Protein AF-0000000066105698 (afdb_homodimer)

Nearest PDB structures (foldseek):
  4p81-assembly1_B  TM=9.339E-01  e=4.368E-24  synthetic construct
  4p84-assembly1_A  TM=8.986E-01  e=8.237E-24  synthetic construct
  4p3k-assembly1_A  TM=8.878E-01  e=5.998E-24  synthetic construct
  2igb-assembly1_B-2  TM=9.120E-01  e=1.458E-23  [Bacillus] caldolyticus
  1w30-assembly1_B-2  TM=8.854E-01  e=1.458E-23  Mycobacterium tuberculosis

Structure (mmCIF, N/CA/C/O backbone):
data_AF-0000000066105698-model_v1
#
loop_
_entity.id
_entity.type
_entity.pdbx_description
1 polymer 'Bifunctional protein PyrR'
#
loop_
_atom_site.group_PDB
_atom_site.id
_atom_site.type_symbol
_atom_site.label_atom_id
_atom_site.label_alt_id
_atom_site.label_comp_id
_atom_site.label_asym_id
_atom_site.label_entity_id
_atom_site.label_seq_id
_atom_site.pdbx_PDB_ins_code
_atom_site.Cartn_x
_atom_site.Cartn_y
_atom_site.Cartn_z
_atom_site.occupancy
_atom_site.B_iso_or_equiv
_atom_site.auth_seq_id
_atom_site.auth_comp_id
_atom_site.auth_asym_id
_atom_site.auth_atom_id
_atom_site.pdbx_PDB_model_num
ATOM 1 N N . MET A 1 1 ? 30.344 15.836 0.029 1 65.88 1 MET A N 1
ATOM 2 C CA . MET A 1 1 ? 28.969 15.406 -0.13 1 65.88 1 MET A CA 1
ATOM 3 C C . MET A 1 1 ? 28.125 16.469 -0.829 1 65.88 1 MET A C 1
ATOM 5 O O . MET A 1 1 ? 28.094 17.625 -0.384 1 65.88 1 MET A O 1
ATOM 9 N N . VAL A 1 2 ? 27.938 16.25 -2.135 1 76.06 2 VAL A N 1
ATOM 10 C CA . VAL A 1 2 ? 27.219 17.281 -2.893 1 76.06 2 VAL A CA 1
ATOM 11 C C . VAL A 1 2 ? 25.766 17.312 -2.449 1 76.06 2 VAL A C 1
ATOM 13 O O . VAL A 1 2 ? 25.094 16.281 -2.42 1 76.06 2 VAL A O 1
ATOM 16 N N . THR A 1 3 ? 25.391 18.469 -1.849 1 87.62 3 THR A N 1
ATOM 17 C CA . THR A 1 3 ? 24.016 18.688 -1.395 1 87.62 3 THR A CA 1
ATOM 18 C C . THR A 1 3 ? 23.266 19.578 -2.381 1 87.62 3 THR A C 1
ATOM 20 O O . THR A 1 3 ? 23.797 20.609 -2.832 1 87.62 3 THR A O 1
ATOM 23 N N . ARG A 1 4 ? 22.172 19.078 -2.832 1 92.5 4 ARG A N 1
ATOM 24 C CA . ARG A 1 4 ? 21.312 19.828 -3.732 1 92.5 4 ARG A CA 1
ATOM 25 C C . ARG A 1 4 ? 19.953 20.078 -3.09 1 92.5 4 ARG A C 1
ATOM 27 O O . ARG A 1 4 ? 19.312 19.156 -2.564 1 92.5 4 ARG A O 1
ATOM 34 N N . VAL A 1 5 ? 19.547 21.375 -3.139 1 94.5 5 VAL A N 1
ATOM 35 C CA . VAL A 1 5 ? 18.219 21.719 -2.639 1 94.5 5 VAL A CA 1
ATOM 36 C C . VAL A 1 5 ? 17.172 21.422 -3.705 1 94.5 5 VAL A C 1
ATOM 38 O O . VAL A 1 5 ? 17.297 21.859 -4.852 1 94.5 5 VAL A O 1
ATOM 41 N N . VAL A 1 6 ? 16.156 20.688 -3.277 1 95.62 6 VAL A N 1
ATOM 42 C CA . VAL A 1 6 ? 15.172 20.281 -4.281 1 95.62 6 VAL A CA 1
ATOM 43 C C . VAL A 1 6 ? 13.844 20.969 -4.023 1 95.62 6 VAL A C 1
ATOM 45 O O . VAL A 1 6 ? 13.062 21.203 -4.953 1 95.62 6 VAL A O 1
ATOM 48 N N . LEU A 1 7 ? 13.492 21.312 -2.793 1 97 7 LEU A N 1
ATOM 49 C CA . LEU A 1 7 ? 12.312 22.094 -2.422 1 97 7 LEU A CA 1
ATOM 50 C C . LEU A 1 7 ? 12.68 23.172 -1.418 1 97 7 LEU A C 1
ATOM 52 O O . LEU A 1 7 ? 13.422 22.922 -0.467 1 97 7 LEU A O 1
ATOM 56 N N . GLN A 1 8 ? 12.102 24.328 -1.691 1 97.19 8 GLN A N 1
ATOM 57 C CA . GLN A 1 8 ? 12.211 25.438 -0.745 1 97.19 8 GLN A CA 1
ATOM 58 C C . GLN A 1 8 ? 10.867 25.703 -0.067 1 97.19 8 GLN A C 1
ATOM 60 O O . GLN A 1 8 ? 9.891 25 -0.306 1 97.19 8 GLN A O 1
ATOM 65 N N . GLN A 1 9 ? 10.898 26.734 0.75 1 97.12 9 GLN A N 1
ATOM 66 C CA . GLN A 1 9 ? 9.727 27.031 1.568 1 97.12 9 GLN A CA 1
ATOM 67 C C . GLN A 1 9 ? 8.484 27.234 0.704 1 97.12 9 GLN A C 1
ATOM 69 O O . GLN A 1 9 ? 7.426 26.672 0.996 1 97.12 9 GLN A O 1
ATOM 74 N N . ALA A 1 10 ? 8.641 27.969 -0.326 1 97.25 10 ALA A N 1
ATOM 75 C CA . ALA A 1 10 ? 7.5 28.266 -1.188 1 97.25 10 ALA A CA 1
ATOM 76 C C . ALA A 1 10 ? 6.977 27 -1.862 1 97.25 10 ALA A C 1
ATOM 78 O O . ALA A 1 10 ? 5.766 26.828 -2.014 1 97.25 10 ALA A O 1
ATOM 79 N N . ASP A 1 11 ? 7.887 26.109 -2.285 1 97.75 11 ASP A N 1
ATOM 80 C CA . ASP A 1 11 ? 7.516 24.844 -2.898 1 97.75 11 ASP A CA 1
ATOM 81 C C . ASP A 1 11 ? 6.738 23.969 -1.919 1 97.75 11 ASP A C 1
ATOM 83 O O . ASP A 1 11 ? 5.727 23.359 -2.285 1 97.75 11 ASP A O 1
ATOM 87 N N . ILE A 1 12 ? 7.215 23.938 -0.717 1 98.12 12 ILE A N 1
ATOM 88 C CA . ILE A 1 12 ? 6.602 23.125 0.318 1 98.12 12 ILE A CA 1
ATOM 89 C C . ILE A 1 12 ? 5.199 23.641 0.627 1 98.12 12 ILE A C 1
ATOM 91 O O . ILE A 1 12 ? 4.246 22.875 0.713 1 98.12 12 ILE A O 1
ATOM 95 N N . SER A 1 13 ? 5.105 24.953 0.714 1 97.38 13 SER A N 1
ATOM 96 C CA . SER A 1 13 ? 3.812 25.562 0.991 1 97.38 13 SER A CA 1
ATOM 97 C C . SER A 1 13 ? 2.801 25.25 -0.103 1 97.38 13 SER A C 1
ATOM 99 O O . SER A 1 13 ? 1.648 24.922 0.187 1 97.38 13 SER A O 1
ATOM 101 N N . ARG A 1 14 ? 3.23 25.312 -1.315 1 98 14 ARG A N 1
ATOM 102 C CA . ARG A 1 14 ? 2.361 25 -2.447 1 98 14 ARG A CA 1
ATOM 103 C C . ARG A 1 14 ? 1.938 23.547 -2.426 1 98 14 ARG A C 1
ATOM 105 O O . ARG A 1 14 ? 0.768 23.219 -2.656 1 98 14 ARG A O 1
ATOM 112 N N . ALA A 1 15 ? 2.895 22.719 -2.129 1 98.25 15 ALA A N 1
ATOM 113 C CA . ALA A 1 15 ? 2.605 21.281 -2.057 1 98.25 15 ALA A CA 1
ATOM 114 C C . ALA A 1 15 ? 1.577 20.984 -0.969 1 98.25 15 ALA A C 1
ATOM 116 O O . ALA A 1 15 ? 0.642 20.219 -1.186 1 98.25 15 ALA A O 1
ATOM 117 N N . LEU A 1 16 ? 1.724 21.609 0.135 1 98 16 LEU A N 1
ATOM 118 C CA . LEU A 1 16 ? 0.833 21.359 1.26 1 98 16 LEU A CA 1
ATOM 119 C C . LEU A 1 16 ? -0.57 21.875 0.974 1 98 16 LEU A C 1
ATOM 121 O O . LEU A 1 16 ? -1.562 21.25 1.363 1 98 16 LEU A O 1
ATOM 125 N N . THR A 1 17 ? -0.614 23 0.296 1 97.69 17 THR A N 1
ATOM 126 C CA . THR A 1 17 ? -1.912 23.531 -0.104 1 97.69 17 THR A CA 1
ATOM 127 C C . THR A 1 17 ? -2.621 22.562 -1.051 1 97.69 17 THR A C 1
ATOM 129 O O . THR A 1 17 ? -3.803 22.266 -0.868 1 97.69 17 THR A O 1
ATOM 132 N N . ARG A 1 18 ? -1.873 22.094 -1.997 1 98.31 18 ARG A N 1
ATOM 133 C CA . ARG A 1 18 ? -2.438 21.141 -2.945 1 98.31 18 ARG A CA 1
ATOM 134 C C . ARG A 1 18 ? -2.896 19.859 -2.234 1 98.31 18 ARG A C 1
ATOM 136 O O . ARG A 1 18 ? -4.012 19.391 -2.455 1 98.31 18 ARG A O 1
ATOM 143 N N . ILE A 1 19 ? -2.072 19.328 -1.375 1 98.62 19 ILE A N 1
ATOM 144 C CA . ILE A 1 19 ? -2.4 18.125 -0.625 1 98.62 19 ILE A CA 1
ATOM 145 C C . ILE A 1 19 ? -3.668 18.344 0.194 1 98.62 19 ILE A C 1
ATOM 147 O O . ILE A 1 19 ? -4.539 17.469 0.258 1 98.62 19 ILE A O 1
ATOM 151 N N . SER A 1 20 ? -3.783 19.5 0.79 1 97.88 20 SER A N 1
ATOM 152 C CA . SER A 1 20 ? -4.945 19.828 1.61 1 97.88 20 SER A CA 1
ATOM 153 C C . SER A 1 20 ? -6.227 19.812 0.786 1 97.88 20 SER A C 1
ATOM 155 O O . SER A 1 20 ? -7.238 19.25 1.216 1 97.88 20 SER A O 1
ATOM 157 N N . HIS A 1 21 ? -6.125 20.359 -0.41 1 97.69 21 HIS A N 1
ATOM 158 C CA . HIS A 1 21 ? -7.281 20.344 -1.302 1 97.69 21 HIS A CA 1
ATOM 159 C C . HIS A 1 21 ? -7.633 18.922 -1.719 1 97.69 21 HIS A C 1
ATOM 161 O O . HIS A 1 21 ? -8.805 18.547 -1.763 1 97.69 21 HIS A O 1
ATOM 167 N N . GLU A 1 22 ? -6.633 18.156 -1.997 1 98.44 22 GLU A N 1
ATOM 168 C CA . GLU A 1 22 ? -6.844 16.766 -2.418 1 98.44 22 GLU A CA 1
ATOM 169 C C . GLU A 1 22 ? -7.508 15.953 -1.314 1 98.44 22 GLU A C 1
ATOM 171 O O . GLU A 1 22 ? -8.414 15.156 -1.581 1 98.44 22 GLU A O 1
ATOM 176 N N . ILE A 1 23 ? -7.043 16.172 -0.119 1 97.81 23 ILE A N 1
ATOM 177 C CA . ILE A 1 23 ? -7.613 15.461 1.024 1 97.81 23 ILE A CA 1
ATOM 178 C C . ILE A 1 23 ? -9.086 15.82 1.171 1 97.81 2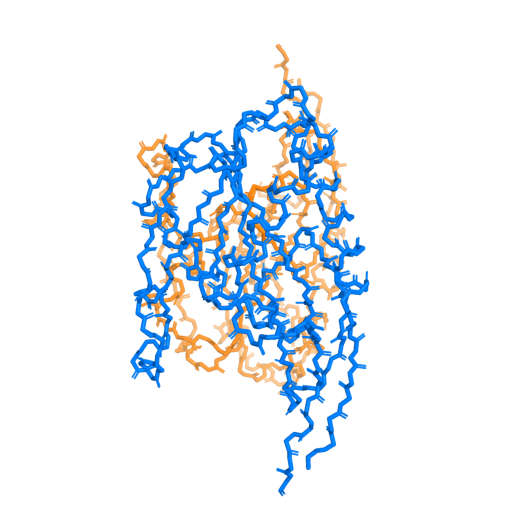3 ILE A C 1
ATOM 180 O O . ILE A 1 23 ? -9.938 14.938 1.323 1 97.81 23 ILE A O 1
ATOM 184 N N . LEU A 1 24 ? -9.43 17.062 1.087 1 95.69 24 LEU A N 1
ATOM 185 C CA . LEU A 1 24 ? -10.805 17.547 1.255 1 95.69 24 LEU A CA 1
ATOM 186 C C . LEU A 1 24 ? -11.703 16.984 0.154 1 95.69 24 LEU A C 1
ATOM 188 O O . LEU A 1 24 ? -12.836 16.578 0.421 1 95.69 24 LEU A O 1
ATOM 192 N N . GLU A 1 25 ? -11.18 17 -1.023 1 96.62 25 GLU A N 1
ATOM 193 C CA . GLU A 1 25 ? -11.945 16.484 -2.156 1 96.62 25 GLU A CA 1
ATOM 194 C C . GLU A 1 25 ? -12.195 14.992 -2.016 1 96.62 25 GLU A C 1
ATOM 196 O O . GLU A 1 25 ? -13.328 14.531 -2.203 1 96.62 25 GLU A O 1
ATOM 201 N N . SER A 1 26 ? -11.164 14.336 -1.689 1 96.5 26 SER A N 1
ATOM 202 C CA . SER A 1 26 ? -11.258 12.883 -1.558 1 96.5 26 SER A CA 1
ATOM 203 C C . SER A 1 26 ? -12.227 12.492 -0.446 1 96.5 26 SER A C 1
ATOM 205 O O . SER A 1 26 ? -12.961 11.508 -0.575 1 96.5 26 SER A O 1
ATOM 207 N N . ASN A 1 27 ? -12.164 13.188 0.628 1 95.12 27 ASN A N 1
ATOM 208 C CA . ASN A 1 27 ? -13 12.883 1.783 1 95.12 27 ASN A CA 1
ATOM 209 C C . ASN A 1 27 ? -14.375 13.531 1.674 1 95.12 27 ASN A C 1
ATOM 211 O O . ASN A 1 27 ? -15.242 13.312 2.523 1 95.12 27 ASN A O 1
ATOM 215 N N . ARG A 1 28 ? -14.57 14.367 0.73 1 93.12 28 ARG A N 1
ATOM 216 C CA . ARG A 1 28 ? -15.805 15.117 0.556 1 93.12 28 ARG A CA 1
ATOM 217 C C . ARG A 1 28 ? -16.094 15.992 1.773 1 93.12 28 ARG A C 1
ATOM 219 O O . ARG A 1 28 ? -17.188 15.945 2.332 1 93.12 28 ARG A O 1
ATOM 226 N N . GLY A 1 29 ? -15.031 16.766 2.182 1 91.38 29 GLY A N 1
ATOM 227 C CA . GLY A 1 29 ? -15.133 17.656 3.326 1 91.38 29 GLY A CA 1
ATOM 228 C C . GLY A 1 29 ? -14.305 17.188 4.516 1 91.38 29 GLY A C 1
ATOM 229 O O . GLY A 1 29 ? -13.391 16.375 4.363 1 91.38 29 GLY A O 1
ATOM 230 N N . ILE A 1 30 ? -14.609 17.703 5.656 1 91.38 30 ILE A N 1
ATOM 231 C CA . ILE A 1 30 ? -13.734 17.484 6.809 1 91.38 30 ILE A CA 1
ATOM 232 C C . ILE A 1 30 ? -14.391 16.5 7.766 1 91.38 30 ILE A C 1
ATOM 234 O O . ILE A 1 30 ? -13.742 16.016 8.695 1 91.38 30 ILE A O 1
ATOM 238 N N . ASP A 1 31 ? -15.633 16.234 7.578 1 91.56 31 ASP A N 1
ATOM 239 C CA . ASP A 1 31 ? -16.359 15.352 8.492 1 91.56 31 ASP A CA 1
ATOM 240 C C . ASP A 1 31 ? -15.734 13.961 8.523 1 91.56 31 ASP A C 1
ATOM 242 O O . ASP A 1 31 ? -15.461 13.375 7.469 1 91.56 31 ASP A O 1
ATOM 246 N N . GLY A 1 32 ? -15.492 13.508 9.758 1 94.31 32 GLY A N 1
ATOM 247 C CA . GLY A 1 32 ? -14.961 12.164 9.922 1 94.31 32 GLY A CA 1
ATOM 248 C C . GLY A 1 32 ? -13.5 12.047 9.539 1 94.31 32 GLY A C 1
ATOM 249 O O . GLY A 1 32 ? -13.031 10.953 9.203 1 94.31 32 GLY A O 1
ATOM 250 N N . LEU A 1 33 ? -12.844 13.164 9.57 1 96 33 LEU A N 1
ATOM 251 C CA . LEU A 1 33 ? -11.445 13.18 9.148 1 96 33 LEU A CA 1
ATOM 252 C C . LEU A 1 33 ? -10.516 13.289 10.352 1 96 33 LEU A C 1
ATOM 254 O O . LEU A 1 33 ? -10.773 14.07 11.273 1 96 33 LEU A O 1
ATOM 258 N N . ALA A 1 34 ? -9.531 12.508 10.414 1 97.31 34 ALA A N 1
ATOM 259 C CA . ALA A 1 34 ? -8.414 12.641 11.352 1 97.31 34 ALA A CA 1
ATOM 260 C C . ALA A 1 34 ? -7.078 12.625 10.609 1 97.31 34 ALA A C 1
ATOM 262 O O . ALA A 1 34 ? -6.871 11.82 9.695 1 97.31 34 ALA A O 1
ATOM 263 N N . ILE A 1 35 ? -6.227 13.539 10.945 1 98.19 35 ILE A N 1
ATOM 264 C CA . ILE A 1 35 ? -4.898 13.633 10.344 1 98.19 35 ILE A CA 1
ATOM 265 C C . ILE A 1 35 ? -3.838 13.281 11.383 1 98.19 35 ILE A C 1
ATOM 267 O O . ILE A 1 35 ? -3.717 13.961 12.406 1 98.19 35 ILE A O 1
ATOM 271 N N . LEU A 1 36 ? -3.092 12.25 11.164 1 98.5 36 LEU A N 1
ATOM 272 C CA . LEU A 1 36 ? -2.104 11.781 12.125 1 98.5 36 LEU A CA 1
ATOM 273 C C . LEU A 1 36 ? -0.701 11.82 11.531 1 98.5 36 LEU A C 1
ATOM 275 O O . LEU A 1 36 ? -0.422 11.141 10.539 1 98.5 36 LEU A O 1
ATOM 279 N N . GLY A 1 37 ? 0.159 12.586 12.141 1 98.38 37 GLY A N 1
ATOM 280 C CA . GLY A 1 37 ? 1.548 12.656 11.711 1 98.38 37 GLY A CA 1
ATOM 281 C C . GLY A 1 37 ? 2.426 11.602 12.367 1 98.38 37 GLY A C 1
ATOM 282 O O . GLY A 1 37 ? 2.262 11.289 13.547 1 98.38 37 GLY A O 1
ATOM 283 N N . ILE A 1 38 ? 3.311 11.062 11.586 1 97 38 ILE A N 1
ATOM 284 C CA . ILE A 1 38 ? 4.324 10.164 12.125 1 97 38 ILE A CA 1
ATOM 285 C C . ILE A 1 38 ? 5.547 10.969 12.562 1 97 38 ILE A C 1
ATOM 287 O O . ILE A 1 38 ? 6.18 11.641 11.75 1 97 38 ILE A O 1
ATOM 291 N N . PRO A 1 39 ? 5.863 10.938 13.867 1 94.31 39 PRO A N 1
ATOM 292 C CA . PRO A 1 39 ? 6.977 11.742 14.375 1 94.31 39 PRO A CA 1
ATOM 293 C C . PRO A 1 39 ? 8.305 11.414 13.688 1 94.31 39 PRO A C 1
ATOM 295 O O . PRO A 1 39 ? 8.531 10.258 13.312 1 94.31 39 PRO A O 1
ATOM 298 N N . THR A 1 40 ? 9.086 12.586 13.57 1 91.75 40 THR A N 1
ATOM 299 C CA . THR A 1 40 ? 8.945 13.945 14.078 1 91.75 40 THR A CA 1
ATOM 300 C C . THR A 1 40 ? 8.422 14.875 12.984 1 91.75 40 THR A C 1
ATOM 302 O O . THR A 1 40 ? 7.418 15.57 13.188 1 91.75 40 THR A O 1
ATOM 305 N N . ARG A 1 41 ? 8.859 14.727 11.812 1 95.19 41 ARG A N 1
ATOM 306 C CA . ARG A 1 41 ? 8.562 15.703 10.766 1 95.19 41 ARG A CA 1
ATOM 307 C C . ARG A 1 41 ? 7.168 15.484 10.188 1 95.19 41 ARG A C 1
ATOM 309 O O . ARG A 1 41 ? 6.52 16.438 9.75 1 95.19 41 ARG A O 1
ATOM 316 N N . GLY A 1 42 ? 6.684 14.25 10.281 1 97.25 42 GLY A N 1
ATOM 317 C CA . GLY A 1 42 ? 5.312 13.992 9.867 1 97.25 42 GLY A CA 1
ATOM 318 C C . GLY A 1 42 ? 4.289 14.742 10.695 1 97.25 42 GLY A C 1
ATOM 319 O O . GLY A 1 42 ? 3.229 15.117 10.195 1 97.25 42 GLY A O 1
ATOM 320 N N . VAL A 1 43 ? 4.645 14.945 11.953 1 96.94 43 VAL A N 1
ATOM 321 C CA . VAL A 1 43 ? 3.738 15.664 12.836 1 96.94 43 VAL A CA 1
ATOM 322 C C . VAL A 1 43 ? 3.678 17.141 12.43 1 96.94 43 VAL A C 1
ATOM 324 O O . VAL A 1 43 ? 2.6 17.734 12.398 1 96.94 43 VAL A O 1
ATOM 327 N N . VAL A 1 44 ? 4.797 17.719 12.125 1 97.25 44 VAL A N 1
ATOM 328 C CA . VAL A 1 44 ? 4.852 19.094 11.664 1 97.25 44 VAL A CA 1
ATOM 329 C C . VAL A 1 44 ? 4.016 19.25 10.391 1 97.25 44 VAL A C 1
ATOM 331 O O . VAL A 1 44 ? 3.197 20.172 10.289 1 97.25 44 VAL A O 1
ATOM 334 N N . LEU A 1 45 ? 4.168 18.359 9.492 1 98.19 45 LEU A N 1
ATOM 335 C CA . LEU A 1 45 ? 3.43 18.375 8.234 1 98.19 45 LEU A CA 1
ATOM 336 C C . LEU A 1 45 ? 1.931 18.234 8.484 1 98.19 45 LEU A C 1
ATOM 338 O O . LEU A 1 45 ? 1.129 18.953 7.867 1 98.19 45 LEU A O 1
ATOM 342 N N . ALA A 1 46 ? 1.599 17.297 9.344 1 98.12 46 ALA A N 1
ATOM 343 C CA . ALA A 1 46 ? 0.191 17.078 9.664 1 98.12 46 ALA A CA 1
ATOM 344 C C . ALA A 1 46 ? -0.457 18.359 10.203 1 98.12 46 ALA A C 1
ATOM 346 O O . ALA A 1 46 ? -1.572 18.703 9.812 1 98.12 46 ALA A O 1
ATOM 347 N N . ARG A 1 47 ? 0.224 19.016 11.047 1 97.06 47 ARG A N 1
ATOM 348 C CA . ARG A 1 47 ? -0.284 20.266 11.617 1 97.06 47 ARG A CA 1
ATOM 349 C C . ARG A 1 47 ? -0.457 21.328 10.539 1 97.06 47 ARG A C 1
ATOM 351 O O . ARG A 1 47 ? -1.482 22.016 10.492 1 97.06 47 ARG A O 1
ATOM 358 N N . ARG A 1 48 ? 0.513 21.438 9.711 1 97.31 48 ARG A N 1
ATOM 359 C CA . ARG A 1 48 ? 0.438 22.422 8.641 1 97.31 48 ARG A CA 1
ATOM 360 C C . ARG A 1 48 ? -0.708 22.109 7.684 1 97.31 48 ARG A C 1
ATOM 362 O O . ARG A 1 48 ? -1.387 23.031 7.203 1 97.31 48 ARG A O 1
ATOM 369 N N . ILE A 1 49 ? -0.896 20.875 7.379 1 97.44 49 ILE A N 1
ATOM 370 C CA . ILE A 1 49 ? -1.999 20.453 6.52 1 97.44 49 ILE A CA 1
ATOM 371 C C . ILE A 1 49 ? -3.33 20.812 7.18 1 97.44 49 ILE A C 1
ATOM 373 O O . ILE A 1 49 ? -4.223 21.359 6.535 1 97.44 49 ILE A O 1
ATOM 377 N N . ALA A 1 50 ? -3.432 20.516 8.469 1 95.69 50 ALA A N 1
ATOM 378 C CA . ALA A 1 50 ? -4.66 20.812 9.203 1 95.69 50 ALA A CA 1
ATOM 379 C C . ALA A 1 50 ? -4.945 22.312 9.195 1 95.69 50 ALA A C 1
ATOM 381 O O . ALA A 1 50 ? -6.094 22.734 9.023 1 95.69 50 ALA A O 1
ATOM 382 N N . GLU A 1 51 ? -3.912 23.078 9.367 1 94.56 51 GLU A N 1
ATOM 383 C CA . GLU A 1 51 ? -4.066 24.531 9.328 1 94.56 51 GLU A CA 1
ATOM 384 C C . GLU A 1 51 ? -4.52 25 7.945 1 94.56 51 GLU A C 1
ATOM 386 O O . GLU A 1 51 ? -5.371 25.891 7.836 1 94.56 51 GLU A O 1
ATOM 391 N N . SER A 1 52 ? -3.93 24.438 6.953 1 94.88 52 SER A N 1
ATOM 392 C CA . SER A 1 52 ? -4.32 24.766 5.582 1 94.88 52 SER A CA 1
ATOM 393 C C . SER A 1 52 ? -5.781 24.406 5.328 1 94.88 52 SER A C 1
ATOM 395 O O . SER A 1 52 ? -6.516 25.188 4.723 1 94.88 52 SER A O 1
ATOM 397 N N . ILE A 1 53 ? -6.207 23.266 5.766 1 94.25 53 ILE A N 1
ATOM 398 C CA . ILE A 1 53 ? -7.582 22.797 5.605 1 94.25 53 ILE A CA 1
ATOM 399 C C . ILE A 1 53 ? -8.539 23.75 6.32 1 94.25 53 ILE A C 1
ATOM 401 O O . ILE A 1 53 ? -9.602 24.094 5.789 1 94.25 53 ILE A O 1
ATOM 405 N N . GLN A 1 54 ? -8.141 24.156 7.484 1 90.75 54 GLN A N 1
ATOM 406 C CA . GLN A 1 54 ? -8.953 25.125 8.234 1 90.75 54 GLN A CA 1
ATOM 407 C C . GLN A 1 54 ? -9.133 26.422 7.449 1 90.75 54 GLN A C 1
ATOM 409 O O . GLN A 1 54 ? -10.219 27 7.441 1 90.75 54 GLN A O 1
ATOM 414 N N . ARG A 1 55 ? -8.086 26.812 6.801 1 90.81 55 ARG A N 1
ATOM 415 C CA . ARG A 1 55 ? -8.148 28.047 6.012 1 90.81 55 ARG A CA 1
ATOM 416 C C . ARG A 1 55 ? -9.078 27.875 4.816 1 90.81 55 ARG A C 1
ATOM 418 O O . ARG A 1 55 ? -9.781 28.812 4.434 1 90.81 55 ARG A O 1
ATOM 425 N N . ILE A 1 56 ? -9.047 26.703 4.242 1 89.25 56 ILE A N 1
ATOM 426 C CA . ILE A 1 56 ? -9.875 26.406 3.074 1 89.25 56 ILE A CA 1
ATOM 427 C C . ILE A 1 56 ? -11.336 26.297 3.492 1 89.25 56 ILE A C 1
ATOM 429 O O . ILE A 1 56 ? -12.227 26.781 2.793 1 89.25 56 ILE A O 1
ATOM 433 N N . GLU A 1 57 ? -11.516 25.562 4.598 1 83.81 57 GLU A N 1
ATOM 434 C CA . GLU A 1 57 ? -12.867 25.312 5.098 1 83.81 57 GLU A CA 1
ATOM 435 C C . GLU A 1 57 ? -13.148 26.125 6.355 1 83.81 57 GLU A C 1
ATOM 437 O O . GLU A 1 57 ? -13.43 25.562 7.418 1 83.81 57 GLU A O 1
ATOM 442 N N . GLN A 1 58 ? -13.039 27.312 6.352 1 72.56 58 GLN A N 1
ATOM 443 C CA . GLN A 1 58 ? -13.156 28.188 7.508 1 72.56 58 GLN A CA 1
ATOM 444 C C . GLN A 1 58 ? -14.438 27.906 8.289 1 72.56 58 GLN A C 1
ATOM 446 O O . GLN A 1 58 ? -14.445 27.938 9.523 1 72.56 58 GLN A O 1
ATOM 451 N N . GLU A 1 59 ? -15.461 27.719 7.711 1 63.97 59 GLU A N 1
ATOM 452 C CA . GLU A 1 59 ? -16.75 27.578 8.375 1 63.97 59 GLU A CA 1
ATOM 453 C C . GLU A 1 59 ? -16.922 26.172 8.953 1 63.97 59 GLU A C 1
ATOM 455 O O . GLU A 1 59 ? -17.75 25.969 9.836 1 63.97 59 GLU A O 1
ATOM 460 N N . ALA A 1 60 ? -16.156 25.234 8.477 1 57.53 60 ALA A N 1
ATOM 461 C CA . ALA A 1 60 ? -16.453 23.844 8.766 1 57.53 60 ALA A CA 1
ATOM 462 C C . ALA A 1 60 ? -15.516 23.297 9.836 1 57.53 60 ALA A C 1
ATOM 464 O O . ALA A 1 60 ? -15.836 22.297 10.5 1 57.53 60 ALA A O 1
ATOM 465 N N . VAL A 1 61 ? -14.359 23.844 9.875 1 58.38 61 VAL A N 1
ATOM 466 C CA . VAL A 1 61 ? -13.383 23.172 10.734 1 58.38 61 VAL A CA 1
ATOM 467 C C . VAL A 1 61 ? -13.258 23.938 12.055 1 58.38 61 VAL A C 1
ATOM 469 O O . VAL A 1 61 ? -13.016 25.141 12.062 1 58.38 61 VAL A O 1
ATOM 472 N N . GLY A 1 62 ? -13.875 23.203 13.117 1 63.56 62 GLY A N 1
ATOM 473 C CA . GLY A 1 62 ? -13.375 23.75 14.367 1 63.56 62 GLY A CA 1
ATOM 474 C C . GLY A 1 62 ? -11.875 23.969 14.367 1 63.56 62 GLY A C 1
ATOM 475 O O . GLY A 1 62 ? -11.281 24.234 13.32 1 63.56 62 GLY A O 1
ATOM 476 N N . ALA A 1 63 ? -11.258 23.812 15.453 1 75.12 63 ALA A N 1
ATOM 477 C CA . ALA A 1 63 ? -9.82 24.031 15.594 1 75.12 63 ALA A CA 1
ATOM 478 C C . ALA A 1 63 ? -9.031 22.906 14.922 1 75.12 63 ALA A C 1
ATOM 480 O O . ALA A 1 63 ? -9.438 21.75 14.953 1 75.12 63 ALA A O 1
ATOM 481 N N . SER A 1 64 ? -8.055 23.312 14.062 1 79.12 64 SER A N 1
ATOM 482 C CA . SER A 1 64 ? -7.156 22.344 13.453 1 79.12 64 SER A CA 1
ATOM 483 C C . SER A 1 64 ? -6.754 21.25 14.445 1 79.12 64 SER A C 1
ATOM 485 O O . SER A 1 64 ? -6.613 20.078 14.07 1 79.12 64 SER A O 1
ATOM 487 N N . ALA A 1 65 ? -6.789 21.672 15.695 1 80.75 65 ALA A N 1
ATOM 488 C CA . ALA A 1 65 ? -6.371 20.75 16.75 1 80.75 65 ALA A CA 1
ATOM 489 C C . ALA A 1 65 ? -7.383 19.609 16.906 1 80.75 65 ALA A C 1
ATOM 491 O O . ALA A 1 65 ? -7.051 18.547 17.438 1 80.75 65 ALA A O 1
ATOM 492 N N . ASP A 1 66 ? -8.547 19.828 16.344 1 88.12 66 ASP A N 1
ATOM 493 C CA . ASP A 1 66 ? -9.625 18.859 16.547 1 88.12 66 ASP A CA 1
ATOM 494 C C . ASP A 1 66 ? -9.469 17.656 15.609 1 88.12 66 ASP A C 1
ATOM 496 O O . ASP A 1 66 ? -10.109 16.625 15.805 1 88.12 66 ASP A O 1
ATOM 500 N N . ILE A 1 67 ? -8.547 17.828 14.633 1 93.5 67 ILE A N 1
ATOM 501 C CA . ILE A 1 67 ? -8.508 16.734 13.68 1 93.5 67 ILE A CA 1
ATOM 502 C C . ILE A 1 67 ? -7.074 16.25 13.508 1 93.5 67 ILE A C 1
ATOM 504 O O . ILE A 1 67 ? -6.805 15.344 12.711 1 93.5 67 ILE A O 1
ATOM 508 N N . VAL A 1 68 ? -6.156 16.891 14.203 1 96.69 68 VAL A N 1
ATOM 509 C CA . VAL A 1 68 ? -4.754 16.547 13.984 1 96.69 68 VAL A CA 1
ATOM 510 C C . VAL A 1 68 ? -4.195 15.836 15.219 1 96.69 68 VAL A C 1
ATOM 512 O O . VAL A 1 68 ? -4.516 16.203 16.344 1 96.69 68 VAL A O 1
ATOM 515 N N . GLY A 1 69 ? -3.42 14.852 15.07 1 97.12 69 GLY A N 1
ATOM 516 C CA . GLY A 1 69 ? -2.711 14.125 16.109 1 97.12 69 GLY A CA 1
ATOM 517 C C . GLY A 1 69 ? -1.373 13.578 15.648 1 97.12 69 GLY A C 1
ATOM 518 O O . GLY A 1 69 ? -0.806 14.055 14.664 1 97.12 69 GLY A O 1
ATOM 519 N N . ALA A 1 70 ? -0.811 12.688 16.469 1 97.75 70 ALA A N 1
ATOM 520 C CA . ALA A 1 70 ? 0.475 12.047 16.203 1 97.75 70 ALA A CA 1
ATOM 521 C C . ALA A 1 70 ? 0.402 10.539 16.453 1 97.75 70 ALA A C 1
ATOM 523 O O . ALA A 1 70 ? -0.277 10.094 17.375 1 97.75 70 ALA A O 1
ATOM 524 N N . LEU A 1 71 ? 1.048 9.812 15.609 1 97.56 71 LEU A N 1
ATOM 525 C CA . LEU A 1 71 ? 1.094 8.359 15.758 1 97.56 71 LEU A CA 1
ATOM 526 C C . LEU A 1 71 ? 2.533 7.871 15.875 1 97.56 71 LEU A C 1
ATOM 528 O O . LEU A 1 71 ? 3.289 7.918 14.898 1 97.56 71 LEU A O 1
ATOM 532 N N . ASP A 1 72 ? 2.887 7.395 17.047 1 95.25 72 ASP A N 1
ATOM 533 C CA . ASP A 1 72 ? 4.203 6.789 17.234 1 95.25 72 ASP A CA 1
ATOM 534 C C . ASP A 1 72 ? 4.219 5.348 16.734 1 95.25 72 ASP A C 1
ATOM 536 O O . ASP A 1 72 ? 3.393 4.531 17.141 1 95.25 72 ASP A O 1
ATOM 540 N N . VAL A 1 73 ? 5.203 5.02 15.867 1 93.56 73 VAL A N 1
ATOM 541 C CA . VAL A 1 73 ? 5.191 3.703 15.242 1 93.56 73 VAL A CA 1
ATOM 542 C C . VAL A 1 73 ? 6.406 2.898 15.703 1 93.56 73 VAL A C 1
ATOM 544 O O . VAL A 1 73 ? 6.66 1.803 15.195 1 93.56 73 VAL A O 1
ATOM 547 N N . THR A 1 74 ? 7.148 3.332 16.703 1 89.81 74 THR A N 1
ATOM 548 C CA . THR A 1 74 ? 8.453 2.809 17.109 1 89.81 74 THR A CA 1
ATOM 549 C C . THR A 1 74 ? 8.344 1.336 17.484 1 89.81 74 THR A C 1
ATOM 551 O O . THR A 1 74 ? 9.141 0.511 17.016 1 89.81 74 THR A O 1
ATOM 554 N N . MET A 1 75 ? 7.324 0.962 18.25 1 85.88 75 MET A N 1
ATOM 555 C CA . MET A 1 75 ? 7.215 -0.388 18.797 1 85.88 75 MET A CA 1
ATOM 556 C C . MET A 1 75 ? 6.715 -1.364 17.734 1 85.88 75 MET A C 1
ATOM 558 O O . MET A 1 75 ? 6.699 -2.576 17.953 1 85.88 75 MET A O 1
ATOM 562 N N . TYR A 1 76 ? 6.363 -0.88 16.562 1 88.56 76 TYR A N 1
ATOM 563 C CA . TYR A 1 76 ? 5.742 -1.71 15.531 1 88.56 76 TYR A CA 1
ATOM 564 C C . TYR A 1 76 ? 6.699 -1.959 14.375 1 88.56 76 TYR A C 1
ATOM 566 O O . TYR A 1 76 ? 6.367 -2.678 13.43 1 88.56 76 TYR A O 1
ATOM 574 N N . ARG A 1 77 ? 7.863 -1.438 14.484 1 85.56 77 ARG A N 1
ATOM 575 C CA . ARG A 1 77 ? 8.836 -1.609 13.414 1 85.56 77 ARG A CA 1
ATOM 576 C C . ARG A 1 77 ? 9.422 -3.016 13.43 1 85.56 77 ARG A C 1
ATOM 578 O O . ARG A 1 77 ? 9.578 -3.621 14.492 1 85.56 77 ARG A O 1
ATOM 585 N N . ASP A 1 78 ? 9.734 -3.5 12.234 1 81.44 78 ASP A N 1
ATOM 586 C CA . ASP A 1 78 ? 10.25 -4.863 12.133 1 81.44 78 ASP A CA 1
ATOM 587 C C . ASP A 1 78 ? 11.766 -4.891 12.297 1 81.44 78 ASP A C 1
ATOM 589 O O . ASP A 1 78 ? 12.375 -5.961 12.281 1 81.44 78 ASP A O 1
ATOM 593 N N . ASP A 1 79 ? 12.391 -3.777 12.344 1 76.56 79 ASP A N 1
ATOM 594 C CA . ASP A 1 79 ? 13.844 -3.748 12.5 1 76.56 79 ASP A CA 1
ATOM 595 C C . ASP A 1 79 ? 14.234 -3.162 13.859 1 76.56 79 ASP A C 1
ATOM 597 O O . ASP A 1 79 ? 15.328 -2.613 14.008 1 76.56 79 ASP A O 1
ATOM 601 N N . LEU A 1 80 ? 13.227 -3.166 14.773 1 65 80 LEU A N 1
ATOM 602 C CA . LEU A 1 80 ? 13.461 -2.551 16.078 1 65 80 LEU A CA 1
ATOM 603 C C . LEU A 1 80 ? 14.734 -3.088 16.703 1 65 80 LEU A C 1
ATOM 605 O O . LEU A 1 80 ? 15.5 -2.334 17.312 1 65 80 LEU A O 1
ATOM 609 N N . ALA A 1 81 ? 14.891 -4.348 16.547 1 58.19 81 ALA A N 1
ATOM 610 C CA . ALA A 1 81 ? 16.094 -4.938 17.125 1 58.19 81 ALA A CA 1
ATOM 611 C C . ALA A 1 81 ? 17.344 -4.355 16.5 1 58.19 81 ALA A C 1
ATOM 613 O O . ALA A 1 81 ? 18.391 -4.254 17.156 1 58.19 81 ALA A O 1
ATOM 614 N N . ARG A 1 82 ? 17.188 -3.961 15.297 1 58.34 82 ARG A N 1
ATOM 615 C CA . ARG A 1 82 ? 18.375 -3.543 14.57 1 58.34 82 ARG A CA 1
ATOM 616 C C . ARG A 1 82 ? 18.531 -2.025 14.602 1 58.34 82 ARG A C 1
ATOM 618 O O . ARG A 1 82 ? 19.625 -1.505 14.375 1 58.34 82 ARG A O 1
ATOM 625 N N . ASN A 1 83 ? 17.469 -1.237 14.734 1 59.22 83 ASN A N 1
ATOM 626 C CA . ASN A 1 83 ? 17.516 0.221 14.703 1 59.22 83 ASN A CA 1
ATOM 627 C C . ASN A 1 83 ? 16.828 0.831 15.922 1 59.22 83 ASN A C 1
ATOM 629 O O . ASN A 1 83 ? 15.672 1.262 15.836 1 59.22 83 ASN A O 1
ATOM 633 N N . PRO A 1 84 ? 17.453 0.681 17.094 1 52.41 84 PRO A N 1
ATOM 634 C CA . PRO A 1 84 ? 16.859 1.197 18.328 1 52.41 84 PRO A CA 1
ATOM 635 C C . PRO A 1 84 ? 16.672 2.713 18.297 1 52.41 84 PRO A C 1
ATOM 637 O O . PRO A 1 84 ? 16.344 3.312 19.328 1 52.41 84 PRO A O 1
ATOM 640 N N . THR A 1 85 ? 16.953 3.439 17.219 1 55.62 85 THR A N 1
ATOM 641 C CA . THR A 1 85 ? 17.375 4.828 17.391 1 55.62 85 THR A CA 1
ATOM 642 C C . THR A 1 85 ? 16.172 5.715 17.719 1 55.62 85 THR A C 1
ATOM 644 O O . THR A 1 85 ? 16.344 6.809 18.266 1 55.62 85 THR A O 1
ATOM 647 N N . ARG A 1 86 ? 15.062 5.586 17.203 1 60.5 86 ARG A N 1
ATOM 648 C CA . ARG A 1 86 ? 14.156 6.719 17.344 1 60.5 86 ARG A CA 1
ATOM 649 C C . ARG A 1 86 ? 13.469 6.711 18.703 1 60.5 86 ARG A C 1
ATOM 651 O O . ARG A 1 86 ? 12.945 5.68 19.141 1 60.5 86 ARG A O 1
ATOM 658 N N . ALA A 1 87 ? 13.719 7.715 19.531 1 67.81 87 ALA A N 1
ATOM 659 C CA . ALA A 1 87 ? 13 7.848 20.781 1 67.81 87 ALA A CA 1
ATOM 660 C C . ALA A 1 87 ? 11.492 7.871 20.562 1 67.81 87 ALA A C 1
ATOM 662 O O . ALA A 1 87 ? 11 8.602 19.703 1 67.81 87 ALA A O 1
ATOM 663 N N . PRO A 1 88 ? 10.805 6.934 21.203 1 72.5 88 PRO A N 1
ATOM 664 C CA . PRO A 1 88 ? 9.344 6.945 21.062 1 72.5 88 PRO A CA 1
ATOM 665 C C . PRO A 1 88 ? 8.727 8.297 21.406 1 72.5 88 PRO A C 1
ATOM 667 O O . PRO A 1 88 ? 9.234 9 22.297 1 72.5 88 PRO A O 1
ATOM 670 N N . GLN A 1 89 ? 7.973 8.852 20.5 1 81.31 89 GLN A N 1
ATOM 671 C CA . GLN A 1 89 ? 7.121 9.992 20.812 1 81.31 89 GLN A CA 1
ATOM 672 C C . GLN A 1 89 ? 5.68 9.555 21.062 1 81.31 89 GLN A C 1
ATOM 674 O O . GLN A 1 89 ? 5.195 8.609 20.422 1 81.31 89 GLN A O 1
ATOM 679 N N . PRO A 1 90 ? 5.051 10.211 21.984 1 87.25 90 PRO A N 1
ATOM 680 C CA . PRO A 1 90 ? 3.729 9.734 22.391 1 87.25 90 PRO A CA 1
ATOM 681 C C . PRO A 1 90 ? 2.693 9.844 21.281 1 87.25 90 PRO A C 1
ATOM 683 O O . PRO A 1 90 ? 2.654 10.844 20.562 1 87.25 90 PRO A O 1
ATOM 686 N N . THR A 1 91 ? 1.987 8.797 21.078 1 94.38 91 THR A N 1
ATOM 687 C CA . THR A 1 91 ? 0.781 8.812 20.266 1 94.38 91 THR A CA 1
ATOM 688 C C . THR A 1 91 ? -0.274 9.727 20.875 1 94.38 91 THR A C 1
ATOM 690 O O . THR A 1 91 ? -0.487 9.719 22.078 1 94.38 91 THR A O 1
ATOM 693 N N . SER A 1 92 ? -0.767 10.641 20.094 1 95.81 92 SER A N 1
ATOM 694 C CA . SER A 1 92 ? -1.83 11.562 20.5 1 95.81 92 SER A CA 1
ATOM 695 C C . SER A 1 92 ? -2.93 11.625 19.438 1 95.81 92 SER A C 1
ATOM 697 O O . SER A 1 92 ? -2.705 12.109 18.328 1 95.81 92 SER A O 1
ATOM 699 N N . LEU A 1 93 ? -4.121 11.133 19.828 1 95.88 93 LEU A N 1
ATOM 700 C CA . LEU A 1 93 ? -5.25 11.141 18.906 1 95.88 93 LEU A CA 1
ATOM 701 C C . LEU A 1 93 ? -6.168 12.328 19.188 1 95.88 93 LEU A C 1
ATOM 703 O O . LEU A 1 93 ? -6.402 12.68 20.344 1 95.88 93 LEU A O 1
ATOM 707 N N . PRO A 1 94 ? -6.691 12.898 18.109 1 94.5 94 PRO A N 1
ATOM 708 C CA . PRO A 1 94 ? -7.672 13.969 18.328 1 94.5 94 PRO A CA 1
ATOM 709 C C . PRO A 1 94 ? -9.008 13.445 18.844 1 94.5 94 PRO A C 1
ATOM 711 O O . PRO A 1 94 ? -9.82 14.219 19.359 1 94.5 94 PRO A O 1
ATOM 714 N N . GLY A 1 95 ? -9.297 12.219 18.75 1 93.62 95 GLY A N 1
ATOM 715 C CA . GLY A 1 95 ? -10.484 11.484 19.156 1 93.62 95 GLY A CA 1
ATOM 716 C C . GLY A 1 95 ? -10.484 10.047 18.672 1 93.62 95 GLY A C 1
ATOM 717 O O . GLY A 1 95 ? -9.5 9.57 18.109 1 93.62 95 GLY A O 1
ATOM 718 N N . PRO A 1 96 ? -11.578 9.398 19.016 1 95.12 96 PRO A N 1
ATOM 719 C CA . PRO A 1 96 ? -11.68 8.031 18.484 1 95.12 96 PRO A CA 1
ATOM 720 C C . PRO A 1 96 ? -11.578 7.98 16.969 1 95.12 96 PRO A C 1
ATOM 722 O O . PRO A 1 96 ? -12.086 8.875 16.281 1 95.12 96 PRO A O 1
ATOM 725 N N . ILE A 1 97 ? -10.953 6.961 16.438 1 96.62 97 ILE A N 1
ATOM 726 C CA . ILE A 1 97 ? -10.711 6.934 15 1 96.62 97 ILE A CA 1
ATOM 727 C C . ILE A 1 97 ? -11.625 5.898 14.344 1 96.62 97 ILE A C 1
ATOM 729 O O . ILE A 1 97 ? -11.617 5.738 13.125 1 96.62 97 ILE A O 1
ATOM 733 N N . ASP A 1 98 ? -12.469 5.215 15.102 1 96.5 98 ASP A N 1
ATOM 734 C CA . ASP A 1 98 ? -13.383 4.223 14.547 1 96.5 98 ASP A CA 1
ATOM 735 C C . ASP A 1 98 ? -14.328 4.859 13.531 1 96.5 98 ASP A C 1
ATOM 737 O O . ASP A 1 98 ? -14.977 5.867 13.82 1 96.5 98 ASP A O 1
ATOM 741 N N . GLY A 1 99 ? -14.305 4.277 12.367 1 96.5 99 GLY A N 1
ATOM 742 C CA . GLY A 1 99 ? -15.234 4.711 11.336 1 96.5 99 GLY A CA 1
ATOM 743 C C . GLY A 1 99 ? -14.805 5.988 10.641 1 96.5 99 GLY A C 1
ATOM 744 O O . GLY A 1 99 ? -15.5 6.48 9.75 1 96.5 99 GLY A O 1
ATOM 745 N N . LYS A 1 100 ? -13.719 6.559 10.977 1 97.31 100 LYS A N 1
ATOM 746 C CA . LYS A 1 100 ? -13.227 7.789 10.359 1 97.31 100 LYS A CA 1
ATOM 747 C C . LYS A 1 100 ? -12.289 7.484 9.195 1 97.31 100 LYS A C 1
ATOM 749 O O . LYS A 1 100 ? -11.867 6.34 9.016 1 97.31 100 LYS A O 1
ATOM 754 N N . THR A 1 101 ? -12.109 8.477 8.398 1 98.12 101 THR A N 1
ATOM 755 C CA . THR A 1 101 ? -10.984 8.453 7.473 1 98.12 101 THR A CA 1
ATOM 756 C C . THR A 1 101 ? -9.727 9.023 8.125 1 98.12 101 THR A C 1
ATOM 758 O O . THR A 1 101 ? -9.734 10.172 8.586 1 98.12 101 THR A O 1
ATOM 761 N N . VAL A 1 102 ? -8.742 8.227 8.242 1 98.56 102 VAL A N 1
ATOM 762 C CA . VAL A 1 102 ? -7.48 8.672 8.82 1 98.56 102 VAL A CA 1
ATOM 763 C C . VAL A 1 102 ? -6.473 8.945 7.711 1 98.56 102 VAL A C 1
ATOM 765 O O . VAL A 1 102 ? -6.25 8.102 6.84 1 98.56 102 VAL A O 1
ATOM 768 N N . VAL A 1 103 ? -5.906 10.133 7.699 1 98.75 103 VAL A N 1
ATOM 769 C CA . VAL A 1 103 ? -4.801 10.445 6.805 1 98.75 103 VAL A CA 1
ATOM 770 C C . VAL A 1 103 ? -3.48 10.391 7.574 1 98.75 103 VAL A C 1
ATOM 772 O O . VAL A 1 103 ? -3.213 11.25 8.422 1 98.75 103 VAL A O 1
ATOM 775 N N . LEU A 1 104 ? -2.697 9.391 7.293 1 98.81 104 LEU A N 1
ATOM 776 C CA . LEU A 1 104 ? -1.336 9.32 7.812 1 98.81 104 LEU A CA 1
ATOM 777 C C . LEU A 1 104 ? -0.414 10.273 7.055 1 98.81 104 LEU A C 1
ATOM 779 O O . LEU A 1 104 ? -0.5 10.383 5.828 1 98.81 104 LEU A O 1
ATOM 783 N N . VAL A 1 105 ? 0.415 10.945 7.809 1 98.81 105 VAL A N 1
ATOM 784 C CA . VAL A 1 105 ? 1.303 11.922 7.184 1 98.81 105 VAL A CA 1
ATOM 785 C C . VAL A 1 105 ? 2.752 11.609 7.555 1 98.81 105 VAL A C 1
ATOM 787 O O . VAL A 1 105 ? 3.08 11.477 8.734 1 98.81 105 VAL A O 1
ATOM 790 N N . ASP A 1 106 ? 3.598 11.469 6.609 1 98.25 106 ASP A N 1
ATOM 791 C CA . ASP A 1 106 ? 5.043 11.328 6.762 1 98.25 106 ASP A CA 1
ATOM 792 C C . ASP A 1 106 ? 5.789 12.242 5.797 1 98.25 106 ASP A C 1
ATOM 794 O O . ASP A 1 106 ? 5.195 12.805 4.879 1 98.25 106 ASP A O 1
ATOM 798 N N . ASP A 1 107 ? 7.051 12.383 6.074 1 98 107 ASP A N 1
ATOM 799 C CA . ASP A 1 107 ? 7.773 13.328 5.227 1 98 107 ASP A CA 1
ATOM 800 C C . ASP A 1 107 ? 8.289 12.648 3.961 1 98 107 ASP A C 1
ATOM 802 O O . ASP A 1 107 ? 8.102 13.164 2.855 1 98 107 ASP A O 1
ATOM 806 N N . VAL A 1 108 ? 8.922 11.469 4.09 1 98 108 VAL A N 1
ATOM 807 C CA . VAL A 1 108 ? 9.5 10.805 2.924 1 98 108 VAL A CA 1
ATOM 808 C C . VAL A 1 108 ? 9.008 9.359 2.859 1 98 108 VAL A C 1
ATOM 810 O O . VAL A 1 108 ? 9.109 8.617 3.84 1 98 108 VAL A O 1
ATOM 813 N N . LEU A 1 109 ? 8.383 9.023 1.737 1 97.88 109 LEU A N 1
ATOM 814 C CA . LEU A 1 109 ? 8.055 7.629 1.469 1 97.88 109 LEU A CA 1
ATOM 815 C C . LEU A 1 109 ? 9.172 6.945 0.698 1 97.88 109 LEU A C 1
ATOM 817 O O . LEU A 1 109 ? 9.516 7.355 -0.415 1 97.88 109 LEU A O 1
ATOM 821 N N . PHE A 1 110 ? 9.836 5.973 1.291 1 96.94 110 PHE A N 1
ATOM 822 C CA . PHE A 1 110 ? 10.914 5.176 0.727 1 96.94 110 PHE A CA 1
ATOM 823 C C . PHE A 1 110 ? 10.484 3.719 0.573 1 96.94 110 PHE A C 1
ATOM 825 O O . PHE A 1 110 ? 9.633 3.402 -0.256 1 96.94 110 PHE A O 1
ATOM 832 N N . SER A 1 111 ? 10.82 2.783 1.444 1 96.62 111 SER A N 1
ATOM 833 C CA . SER A 1 111 ? 10.578 1.349 1.33 1 96.62 111 SER A CA 1
ATOM 834 C C . SER A 1 111 ? 9.133 1.003 1.661 1 96.62 111 SER A C 1
ATOM 836 O O . SER A 1 111 ? 8.633 -0.054 1.267 1 96.62 111 SER A O 1
ATOM 838 N N . GLY A 1 112 ? 8.461 1.776 2.428 1 96.88 112 GLY A N 1
ATOM 839 C CA . GLY A 1 112 ? 7.098 1.532 2.877 1 96.88 112 GLY A CA 1
ATOM 840 C C . GLY A 1 112 ? 7.031 0.871 4.242 1 96.88 112 GLY A C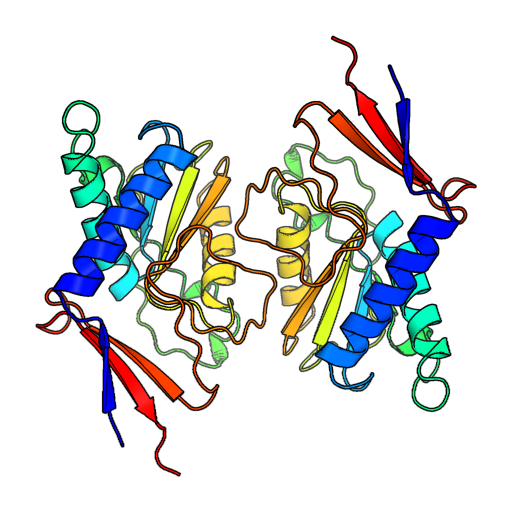 1
ATOM 841 O O . GLY A 1 112 ? 5.941 0.639 4.77 1 96.88 112 GLY A O 1
ATOM 842 N N . ARG A 1 113 ? 8.148 0.634 4.855 1 95.25 113 ARG A N 1
ATOM 843 C CA . ARG A 1 113 ? 8.195 -0.132 6.094 1 95.25 113 ARG A CA 1
ATOM 844 C C . ARG A 1 113 ? 7.688 0.701 7.27 1 95.25 113 ARG A C 1
ATOM 846 O O . ARG A 1 113 ? 7.027 0.177 8.172 1 95.25 113 ARG A O 1
ATOM 853 N N . THR A 1 114 ? 8 2.037 7.301 1 95.94 114 THR A N 1
ATOM 854 C CA . THR A 1 114 ? 7.449 2.9 8.344 1 95.94 114 THR A CA 1
ATOM 855 C C . THR A 1 114 ? 5.926 2.91 8.281 1 95.94 114 THR A C 1
ATOM 857 O O . THR A 1 114 ? 5.258 2.826 9.32 1 95.94 114 THR A O 1
ATOM 860 N N . ILE A 1 115 ? 5.371 2.938 7.086 1 97.5 115 ILE A N 1
ATOM 861 C CA . ILE A 1 115 ? 3.926 2.998 6.906 1 97.5 115 ILE A CA 1
ATOM 862 C C . ILE A 1 115 ? 3.299 1.668 7.32 1 97.5 115 ILE A C 1
ATOM 864 O O . ILE A 1 115 ? 2.213 1.642 7.906 1 97.5 115 ILE A O 1
ATOM 868 N N . ARG A 1 116 ? 3.908 0.583 7 1 96.31 116 ARG A N 1
ATOM 869 C CA . ARG A 1 116 ? 3.41 -0.699 7.488 1 96.31 116 ARG A CA 1
ATOM 870 C C . ARG A 1 116 ? 3.297 -0.697 9.008 1 96.31 116 ARG A C 1
ATOM 872 O O . ARG A 1 116 ? 2.281 -1.126 9.562 1 96.31 116 ARG A O 1
ATOM 879 N N . ALA A 1 117 ? 4.363 -0.226 9.648 1 94.81 117 ALA A N 1
ATOM 880 C CA . ALA A 1 117 ? 4.352 -0.124 11.109 1 94.81 117 ALA A CA 1
ATOM 881 C C . ALA A 1 117 ? 3.215 0.771 11.586 1 94.81 117 ALA A C 1
ATOM 883 O O . ALA A 1 117 ? 2.57 0.48 12.594 1 94.81 117 ALA A O 1
ATOM 884 N N . ALA A 1 118 ? 2.996 1.797 10.867 1 97.19 118 ALA A N 1
ATOM 885 C CA . ALA A 1 118 ? 1.931 2.732 11.211 1 97.19 118 ALA A CA 1
ATOM 886 C C . ALA A 1 118 ? 0.562 2.064 11.117 1 97.19 118 ALA A C 1
ATOM 888 O O . ALA A 1 118 ? -0.305 2.287 11.969 1 97.19 118 ALA A O 1
ATOM 889 N N . LEU A 1 119 ? 0.351 1.286 10.07 1 96.94 119 LEU A N 1
ATOM 890 C CA . LEU A 1 119 ? -0.914 0.578 9.906 1 96.94 119 LEU A CA 1
ATOM 891 C C . LEU A 1 119 ? -1.148 -0.396 11.055 1 96.94 119 LEU A C 1
ATOM 893 O O . LEU A 1 119 ? -2.27 -0.52 11.555 1 96.94 119 LEU A O 1
ATOM 897 N N . ASP A 1 120 ? -0.098 -1.009 11.477 1 93.31 120 ASP A N 1
ATOM 898 C CA . ASP A 1 120 ? -0.19 -1.91 12.617 1 93.31 120 ASP A CA 1
ATOM 899 C C . ASP A 1 120 ? -0.558 -1.148 13.891 1 93.31 120 ASP A C 1
ATOM 901 O O . ASP A 1 120 ? -1.44 -1.571 14.641 1 93.31 120 ASP A O 1
ATOM 905 N N . ALA A 1 121 ? 0.142 -0.079 14.094 1 94.75 121 ALA A N 1
ATOM 906 C CA . ALA A 1 121 ? -0.123 0.75 15.273 1 94.75 121 ALA A CA 1
ATOM 907 C C . ALA A 1 121 ? -1.573 1.225 15.289 1 94.75 121 ALA A C 1
ATOM 909 O O . ALA A 1 121 ? -2.234 1.178 16.328 1 94.75 121 ALA A O 1
ATOM 910 N N . LEU A 1 122 ? -2.061 1.636 14.141 1 95.88 122 LEU A N 1
ATOM 911 C CA . LEU A 1 122 ? -3.426 2.137 14.031 1 95.88 122 LEU A CA 1
ATOM 912 C C . LEU A 1 122 ? -4.434 1.048 14.383 1 95.88 122 LEU A C 1
ATOM 914 O O . LEU A 1 122 ? -5.438 1.316 15.047 1 95.88 122 LEU A O 1
ATOM 918 N N . SER A 1 123 ? -4.176 -0.121 13.898 1 92 123 SER A N 1
ATOM 919 C CA . SER A 1 123 ? -5.086 -1.241 14.117 1 92 123 SER A CA 1
ATOM 920 C C . SER A 1 123 ? -5.262 -1.526 15.609 1 92 123 SER A C 1
ATOM 922 O O . SER A 1 123 ? -6.309 -2.025 16.031 1 92 123 SER A O 1
ATOM 924 N N . ASP A 1 124 ? -4.246 -1.185 16.406 1 92.19 124 ASP A N 1
ATOM 925 C CA . ASP A 1 124 ? -4.297 -1.389 17.859 1 92.19 124 ASP A CA 1
ATOM 926 C C . ASP A 1 124 ? -5.117 -0.294 18.531 1 92.19 124 ASP A C 1
ATOM 928 O O . ASP A 1 124 ? -5.527 -0.443 19.688 1 92.19 124 ASP A O 1
ATOM 932 N N . LEU A 1 125 ? -5.336 0.781 17.812 1 95 125 LEU A N 1
ATOM 933 C CA . LEU A 1 125 ? -5.977 1.944 18.422 1 95 125 LEU A CA 1
ATOM 934 C C . LEU A 1 125 ? -7.457 1.994 18.047 1 95 125 LEU A C 1
ATOM 936 O O . LEU A 1 125 ? -8.258 2.613 18.766 1 95 125 LEU A O 1
ATOM 940 N N . GLY A 1 126 ? -7.793 1.504 16.953 1 94.31 126 GLY A N 1
ATOM 941 C CA . GLY A 1 126 ? -9.156 1.499 16.453 1 94.31 126 GLY A CA 1
ATOM 942 C C . GLY A 1 126 ? -9.266 0.997 15.023 1 94.31 126 GLY A C 1
ATOM 943 O O . GLY A 1 126 ? -8.297 0.461 14.477 1 94.31 126 GLY A O 1
ATOM 944 N N . ARG A 1 127 ? -10.453 1.101 14.461 1 93.62 127 ARG A N 1
ATOM 945 C CA . ARG A 1 127 ? -10.695 0.618 13.102 1 93.62 127 ARG A CA 1
ATOM 946 C C . ARG A 1 127 ? -11.258 1.726 12.219 1 93.62 127 ARG A C 1
ATOM 948 O O . ARG A 1 127 ? -12.477 1.85 12.07 1 93.62 127 ARG A O 1
ATOM 955 N N . PRO A 1 128 ? -10.375 2.443 11.625 1 97.19 128 PRO A N 1
ATOM 956 C CA . PRO A 1 128 ? -10.859 3.459 10.688 1 97.19 128 PRO A CA 1
ATOM 957 C C . PRO A 1 128 ? -11.594 2.857 9.492 1 97.19 128 PRO A C 1
ATOM 959 O O . PRO A 1 128 ? -11.328 1.716 9.109 1 97.19 128 PRO A O 1
ATOM 962 N N . ARG A 1 129 ? -12.531 3.613 8.977 1 96.75 129 ARG A N 1
ATOM 963 C CA . ARG A 1 129 ? -13.195 3.236 7.734 1 96.75 129 ARG A CA 1
ATOM 964 C C . ARG A 1 129 ? -12.188 3.156 6.586 1 96.75 129 ARG A C 1
ATOM 966 O O . ARG A 1 129 ? -12.234 2.221 5.785 1 96.75 129 ARG A O 1
ATOM 973 N N . ALA A 1 130 ? -11.312 4.145 6.555 1 98 130 ALA A N 1
ATOM 974 C CA . ALA A 1 130 ? -10.273 4.203 5.531 1 98 130 ALA A CA 1
ATOM 975 C C . ALA A 1 130 ? -9.008 4.871 6.07 1 98 130 ALA A C 1
ATOM 977 O O . ALA A 1 130 ? -9.086 5.723 6.957 1 98 130 ALA A O 1
ATOM 978 N N . VAL A 1 131 ? -7.93 4.422 5.586 1 98.62 131 VAL A N 1
ATOM 979 C CA . VAL A 1 131 ? -6.641 5.051 5.867 1 98.62 131 VAL A CA 1
ATOM 980 C C . VAL A 1 131 ? -6.004 5.527 4.562 1 98.62 131 VAL A C 1
ATOM 982 O O . VAL A 1 131 ? -5.879 4.758 3.609 1 98.62 131 VAL A O 1
ATOM 985 N N . ARG A 1 132 ? -5.707 6.797 4.512 1 98.75 132 ARG A N 1
ATOM 986 C CA . ARG A 1 132 ? -4.969 7.395 3.402 1 98.75 132 ARG A CA 1
ATOM 987 C C . ARG A 1 132 ? -3.559 7.785 3.828 1 98.75 132 ARG A C 1
ATOM 989 O O . ARG A 1 132 ? -3.268 7.875 5.023 1 98.75 132 ARG A O 1
ATOM 996 N N . LEU A 1 133 ? -2.725 7.93 2.871 1 98.88 133 LEU A N 1
ATOM 997 C CA . LEU A 1 133 ? -1.335 8.289 3.141 1 98.88 133 LEU A CA 1
ATOM 998 C C . LEU A 1 133 ? -0.94 9.547 2.383 1 98.88 133 LEU A C 1
ATOM 1000 O O . LEU A 1 133 ? -1.132 9.633 1.168 1 98.88 133 LEU A O 1
ATOM 1004 N N . ALA A 1 134 ? -0.5 10.555 3.088 1 98.94 134 ALA A N 1
ATOM 1005 C CA . ALA A 1 134 ? 0.067 11.773 2.518 1 98.94 134 ALA A CA 1
ATOM 1006 C C . ALA A 1 134 ? 1.555 11.891 2.838 1 98.94 134 ALA A C 1
ATOM 1008 O O . ALA A 1 134 ? 1.966 11.703 3.986 1 98.94 134 ALA A O 1
ATOM 1009 N N . VAL A 1 135 ? 2.314 12.18 1.817 1 98.81 135 VAL A N 1
ATOM 1010 C CA . VAL A 1 135 ? 3.75 12.359 2.021 1 98.81 135 VAL A CA 1
ATOM 1011 C C . VAL A 1 135 ? 4.23 13.602 1.271 1 98.81 135 VAL A C 1
ATOM 1013 O O . VAL A 1 135 ? 3.66 13.969 0.239 1 98.81 135 VAL A O 1
ATOM 1016 N N . LEU A 1 136 ? 5.242 14.219 1.818 1 98.69 136 LEU A N 1
ATOM 1017 C CA . LEU A 1 136 ? 5.812 15.367 1.119 1 98.69 136 LEU A CA 1
ATOM 1018 C C . LEU A 1 136 ? 6.625 14.922 -0.09 1 98.69 136 LEU A C 1
ATOM 1020 O O . LEU A 1 136 ? 6.488 15.484 -1.179 1 98.69 136 LEU A O 1
ATOM 1024 N N . VAL A 1 137 ? 7.438 13.875 0.131 1 98.56 137 VAL A N 1
ATOM 1025 C CA . VAL A 1 137 ? 8.32 13.398 -0.929 1 98.56 137 VAL A CA 1
ATOM 1026 C C . VAL A 1 137 ? 8.133 11.898 -1.12 1 98.56 137 VAL A C 1
ATOM 1028 O O . VAL A 1 137 ? 8.125 11.133 -0.148 1 98.56 137 VAL A O 1
ATOM 1031 N N . ASP A 1 138 ? 7.945 11.453 -2.264 1 98.31 138 ASP A N 1
ATOM 1032 C CA . ASP A 1 138 ? 8.023 10.047 -2.664 1 98.31 138 ASP A CA 1
ATOM 1033 C C . ASP A 1 138 ? 9.281 9.781 -3.48 1 98.31 138 ASP A C 1
ATOM 1035 O O . ASP A 1 138 ? 9.422 10.273 -4.602 1 98.31 138 ASP A O 1
ATOM 1039 N N . ARG A 1 139 ? 10.156 8.891 -2.943 1 97.25 139 ARG A N 1
ATOM 1040 C CA . ARG A 1 139 ? 11.445 8.742 -3.605 1 97.25 139 ARG A CA 1
ATOM 1041 C C . ARG A 1 139 ? 11.57 7.383 -4.281 1 97.25 139 ARG A C 1
ATOM 1043 O O . ARG A 1 139 ? 12.602 7.07 -4.879 1 97.25 139 ARG A O 1
ATOM 1050 N N . GLY A 1 140 ? 10.586 6.676 -4.176 1 95.94 140 GLY A N 1
ATOM 1051 C CA . GLY A 1 140 ? 10.602 5.359 -4.797 1 95.94 140 GLY A CA 1
ATOM 1052 C C . GLY A 1 140 ? 11.281 4.305 -3.941 1 95.94 140 GLY A C 1
ATOM 1053 O O . GLY A 1 140 ? 11.227 4.363 -2.711 1 95.94 140 GLY A O 1
ATOM 1054 N N . HIS A 1 141 ? 11.695 3.178 -4.539 1 95.88 141 HIS A N 1
ATOM 1055 C CA . HIS A 1 141 ? 12.438 2.086 -3.922 1 95.88 141 HIS A CA 1
ATOM 1056 C C . HIS A 1 141 ? 11.562 1.301 -2.949 1 95.88 141 HIS A C 1
ATOM 1058 O O . HIS A 1 141 ? 11.992 0.988 -1.837 1 95.88 141 HIS A O 1
ATOM 1064 N N . ARG A 1 142 ? 10.359 1.02 -3.404 1 96.94 142 ARG A N 1
ATOM 1065 C CA . ARG A 1 142 ? 9.383 0.339 -2.564 1 96.94 142 ARG A CA 1
ATOM 1066 C C . ARG A 1 142 ? 9.836 -1.08 -2.236 1 96.94 142 ARG A C 1
ATOM 1068 O O . ARG A 1 142 ? 10.32 -1.8 -3.111 1 96.94 142 ARG A O 1
ATOM 1075 N N . GLU A 1 143 ? 9.688 -1.41 -0.978 1 97.5 143 GLU A N 1
ATOM 1076 C CA . GLU A 1 143 ? 9.883 -2.791 -0.543 1 97.5 143 GLU A CA 1
ATOM 1077 C C . GLU A 1 143 ? 8.555 -3.451 -0.193 1 97.5 143 GLU A C 1
ATOM 1079 O O . GLU A 1 143 ? 8.484 -4.668 -0.022 1 97.5 143 GLU A O 1
ATOM 1084 N N . LEU A 1 144 ? 7.527 -2.736 -0.038 1 98.19 144 LEU A N 1
ATOM 1085 C CA . LEU A 1 144 ? 6.184 -3.207 0.272 1 98.19 144 LEU A CA 1
ATOM 1086 C C . LEU A 1 144 ? 5.16 -2.592 -0.676 1 98.19 144 LEU A C 1
ATOM 1088 O O . LEU A 1 144 ? 5.387 -1.509 -1.222 1 98.19 144 LEU A O 1
ATOM 1092 N N . PRO A 1 145 ? 4.047 -3.289 -0.951 1 98.38 145 PRO A N 1
ATOM 1093 C CA . PRO A 1 145 ? 3.039 -2.758 -1.874 1 98.38 145 PRO A CA 1
ATOM 1094 C C . PRO A 1 145 ? 2.215 -1.628 -1.261 1 98.38 145 PRO A C 1
ATOM 1096 O O . PRO A 1 145 ? 0.982 -1.682 -1.271 1 98.38 145 PRO A O 1
ATOM 1099 N N . ILE A 1 146 ? 2.883 -0.609 -0.821 1 98.31 146 ILE A N 1
ATOM 1100 C CA . ILE A 1 146 ? 2.312 0.577 -0.189 1 98.31 146 ILE A CA 1
ATOM 1101 C C . ILE A 1 146 ? 2.545 1.796 -1.078 1 98.31 146 ILE A C 1
ATOM 1103 O O . ILE A 1 146 ? 3.633 1.97 -1.634 1 98.31 146 ILE A O 1
ATOM 1107 N N . ARG A 1 147 ? 1.511 2.588 -1.267 1 98 147 ARG A N 1
ATOM 1108 C CA . ARG A 1 147 ? 1.617 3.803 -2.068 1 98 147 ARG A CA 1
ATOM 1109 C C . ARG A 1 147 ? 0.875 4.961 -1.408 1 98 147 ARG A C 1
ATOM 1111 O O . ARG A 1 147 ? -0.2 4.77 -0.835 1 98 147 ARG A O 1
ATOM 1118 N N . ALA A 1 148 ? 1.381 6.109 -1.594 1 98.62 148 ALA A N 1
ATOM 1119 C CA . ALA A 1 148 ? 0.735 7.301 -1.046 1 98.62 148 ALA A CA 1
ATOM 1120 C C . ALA A 1 148 ? -0.464 7.715 -1.894 1 98.62 148 ALA A C 1
ATOM 1122 O O . ALA A 1 148 ? -0.458 7.539 -3.115 1 98.62 148 ALA A O 1
ATOM 1123 N N . ASP A 1 149 ? -1.434 8.25 -1.257 1 98.56 149 ASP A N 1
ATOM 1124 C CA . ASP A 1 149 ? -2.59 8.812 -1.946 1 98.56 149 ASP A CA 1
ATOM 1125 C C . ASP A 1 149 ? -2.324 10.258 -2.369 1 98.56 149 ASP A C 1
ATOM 1127 O O . ASP A 1 149 ? -2.797 10.703 -3.418 1 98.56 149 ASP A O 1
ATOM 1131 N N . PHE A 1 150 ? -1.63 10.984 -1.531 1 98.81 150 PHE A N 1
ATOM 1132 C CA . PHE A 1 150 ? -1.322 12.398 -1.734 1 98.81 150 PHE A CA 1
ATOM 1133 C C . PHE A 1 150 ? 0.178 12.641 -1.637 1 98.81 150 PHE A C 1
ATOM 1135 O O . PHE A 1 150 ? 0.793 12.359 -0.606 1 98.81 150 PHE A O 1
ATOM 1142 N N . VAL A 1 151 ? 0.735 13.141 -2.725 1 98.81 151 VAL A N 1
ATOM 1143 C CA . VAL A 1 151 ? 2.184 13.305 -2.783 1 98.81 151 VAL A CA 1
ATOM 1144 C C . VAL A 1 151 ? 2.531 14.766 -3.076 1 98.81 151 VAL A C 1
ATOM 1146 O O . VAL A 1 151 ? 1.989 15.359 -4.008 1 98.81 151 VAL A O 1
ATOM 1149 N N . GLY A 1 152 ? 3.336 15.305 -2.213 1 98.62 152 GLY A N 1
ATOM 1150 C CA . GLY A 1 152 ? 3.82 16.641 -2.51 1 98.62 152 GLY A CA 1
ATOM 1151 C C . GLY A 1 152 ? 4.664 16.703 -3.768 1 98.62 152 GLY A C 1
ATOM 1152 O O . GLY A 1 152 ? 4.352 17.453 -4.695 1 98.62 152 GLY A O 1
ATOM 1153 N N . LYS A 1 153 ? 5.691 15.852 -3.754 1 98 153 LYS A N 1
ATOM 1154 C CA . LYS A 1 153 ? 6.594 15.812 -4.898 1 98 153 LYS A CA 1
ATOM 1155 C C . LYS A 1 153 ? 7.164 14.406 -5.102 1 98 153 LYS A C 1
ATOM 1157 O O . LYS A 1 153 ? 7.617 13.773 -4.148 1 98 153 LYS A O 1
ATOM 1162 N N . ASN A 1 154 ? 7.098 13.93 -6.34 1 97.56 154 ASN A N 1
ATOM 1163 C CA . ASN A 1 154 ? 7.871 12.758 -6.715 1 97.56 154 ASN A CA 1
ATOM 1164 C C . ASN A 1 154 ? 9.328 13.109 -7.012 1 97.56 154 ASN A C 1
ATOM 1166 O O . ASN A 1 154 ? 9.602 13.953 -7.863 1 97.56 154 ASN A O 1
ATOM 1170 N N . LEU A 1 155 ? 10.234 12.539 -6.301 1 94.69 155 LEU A N 1
ATOM 1171 C CA . LEU A 1 155 ? 11.656 12.828 -6.418 1 94.69 155 LEU A CA 1
ATOM 1172 C C . LEU A 1 155 ? 12.461 11.539 -6.582 1 94.69 155 LEU A C 1
ATOM 1174 O O . LEU A 1 155 ? 13.117 11.094 -5.645 1 94.69 155 LEU A O 1
ATOM 1178 N N . PRO A 1 156 ? 12.375 10.953 -7.805 1 88.75 156 PRO A N 1
ATOM 1179 C CA . PRO A 1 156 ? 13.203 9.766 -8 1 88.75 156 PRO A CA 1
ATOM 1180 C C . PRO A 1 156 ? 14.664 10 -7.625 1 88.75 156 PRO A C 1
ATOM 1182 O O . PRO A 1 156 ? 15.227 11.055 -7.93 1 88.75 156 PRO A O 1
ATOM 1185 N N . SER A 1 157 ? 15.211 9.195 -6.758 1 89.75 157 SER A N 1
ATOM 1186 C CA . SER A 1 157 ? 16.578 9.289 -6.27 1 89.75 157 SER A CA 1
ATOM 1187 C C . SER A 1 157 ? 17.266 7.922 -6.273 1 89.75 157 SER A C 1
ATOM 1189 O O . SER A 1 157 ? 16.578 6.887 -6.277 1 89.75 157 SER A O 1
ATOM 1191 N N . ALA A 1 158 ? 18.562 7.969 -6.387 1 90.44 158 ALA A N 1
ATOM 1192 C CA . ALA A 1 158 ? 19.297 6.711 -6.242 1 90.44 158 ALA A CA 1
ATOM 1193 C C . ALA A 1 158 ? 19.141 6.145 -4.836 1 90.44 158 ALA A C 1
ATOM 1195 O O . ALA A 1 158 ? 18.969 6.898 -3.873 1 90.44 158 ALA A O 1
ATOM 1196 N N . ALA A 1 159 ? 19.188 4.836 -4.766 1 89.44 159 ALA A N 1
ATOM 1197 C CA . ALA A 1 159 ? 19.078 4.18 -3.467 1 89.44 159 ALA A CA 1
ATOM 1198 C C . ALA A 1 159 ? 20.172 4.672 -2.516 1 89.44 159 ALA A C 1
ATOM 1200 O O . ALA A 1 159 ? 19.984 4.691 -1.297 1 89.44 159 ALA A O 1
ATOM 1201 N N . SER A 1 160 ? 21.266 5.168 -3.08 1 91.25 160 SER A N 1
ATOM 1202 C CA . SER A 1 160 ? 22.422 5.59 -2.283 1 91.25 160 SER A CA 1
ATOM 1203 C C . SER A 1 160 ? 22.25 7.031 -1.806 1 91.25 160 SER A C 1
ATOM 1205 O O . SER A 1 160 ? 22.984 7.48 -0.918 1 91.25 160 SER A O 1
ATOM 1207 N N . GLU A 1 161 ? 21.391 7.691 -2.418 1 93.19 161 GLU A N 1
ATOM 1208 C CA . GLU A 1 161 ? 21.156 9.078 -2.033 1 93.19 161 GLU A CA 1
ATOM 1209 C C . GLU A 1 161 ? 20.25 9.172 -0.812 1 93.19 161 GLU A C 1
ATOM 1211 O O . GLU A 1 161 ? 19.391 8.32 -0.609 1 93.19 161 GLU A O 1
ATOM 1216 N N . ARG A 1 162 ? 20.531 10.258 -0.073 1 93.62 162 ARG A N 1
ATOM 1217 C CA . ARG A 1 162 ? 19.719 10.5 1.107 1 93.62 162 ARG A CA 1
ATOM 1218 C C . ARG A 1 162 ? 18.922 11.797 0.965 1 93.62 162 ARG A C 1
ATOM 1220 O O . ARG A 1 162 ? 19.453 12.812 0.537 1 93.62 162 ARG A O 1
ATOM 1227 N N . ILE A 1 163 ? 17.656 11.688 1.263 1 95.38 163 ILE A N 1
ATOM 1228 C CA . ILE A 1 163 ? 16.797 12.859 1.23 1 95.38 163 ILE A CA 1
ATOM 1229 C C . ILE A 1 163 ? 16.625 13.422 2.643 1 95.38 163 ILE A C 1
ATOM 1231 O O . ILE A 1 163 ? 16.266 12.688 3.568 1 95.38 163 ILE A O 1
ATOM 1235 N N . PHE A 1 164 ? 16.875 14.68 2.812 1 95.25 164 PHE A N 1
ATOM 1236 C CA . PHE A 1 164 ? 16.703 15.359 4.09 1 95.25 164 PHE A CA 1
ATOM 1237 C C . PHE A 1 164 ? 15.562 16.375 4.012 1 95.25 164 PHE A C 1
ATOM 1239 O O . PHE A 1 164 ? 15.523 17.203 3.096 1 95.25 164 PHE A O 1
ATOM 1246 N N . VAL A 1 165 ? 14.68 16.281 4.91 1 97.19 165 VAL A N 1
ATOM 1247 C CA . VAL A 1 165 ? 13.586 17.234 5.023 1 97.19 165 VAL A CA 1
ATOM 1248 C C . VAL A 1 165 ? 13.75 18.062 6.293 1 97.19 165 VAL A C 1
ATOM 1250 O O . VAL A 1 165 ? 13.945 17.516 7.383 1 97.19 165 VAL A O 1
ATOM 1253 N N . ARG A 1 166 ? 13.688 19.328 6.133 1 96.75 166 ARG A N 1
ATOM 1254 C CA . ARG A 1 166 ? 13.828 20.25 7.25 1 96.75 166 ARG A CA 1
ATOM 1255 C C . ARG A 1 166 ? 12.625 21.188 7.332 1 96.75 166 ARG A C 1
ATOM 1257 O O . ARG A 1 166 ? 12.117 21.656 6.305 1 96.75 166 ARG A O 1
ATOM 1264 N N . PHE A 1 167 ? 12.219 21.438 8.523 1 97.06 167 PHE A N 1
ATOM 1265 C CA . PHE A 1 167 ? 11.148 22.391 8.773 1 97.06 167 PHE A CA 1
ATOM 1266 C C . PHE A 1 167 ? 11.594 23.453 9.773 1 97.06 167 PHE A C 1
ATOM 1268 O O . PHE A 1 167 ? 12.375 23.172 10.68 1 97.06 167 PHE A O 1
ATOM 1275 N N . ALA A 1 168 ? 11.039 24.625 9.617 1 96.12 168 ALA A N 1
ATOM 1276 C CA . ALA A 1 168 ? 11.367 25.734 10.508 1 96.12 168 ALA A CA 1
ATOM 1277 C C . ALA A 1 168 ? 11.156 25.344 11.969 1 96.12 168 ALA A C 1
ATOM 1279 O O . ALA A 1 168 ? 11.977 25.656 12.828 1 96.12 168 ALA A O 1
ATOM 1280 N N . GLU A 1 169 ? 10.125 24.594 12.297 1 93.31 169 GLU A N 1
ATOM 1281 C CA . GLU A 1 169 ? 9.727 24.203 13.648 1 93.31 169 GLU A CA 1
ATOM 1282 C C . GLU A 1 169 ? 10.773 23.312 14.305 1 93.31 169 GLU A C 1
ATOM 1284 O O . GLU A 1 169 ? 10.945 23.328 15.523 1 93.31 169 GLU A O 1
ATOM 1289 N N . VAL A 1 170 ? 11.516 22.547 13.438 1 92 170 VAL A N 1
ATOM 1290 C CA . VAL A 1 170 ? 12.414 21.531 13.961 1 92 170 VAL A CA 1
ATOM 1291 C C . VAL A 1 170 ? 13.859 21.875 13.625 1 92 170 VAL A C 1
ATOM 1293 O O . VAL A 1 170 ? 14.766 21.656 14.438 1 92 170 VAL A O 1
ATOM 1296 N N . ASP A 1 171 ? 14.039 22.609 12.391 1 93.62 171 ASP A N 1
ATOM 1297 C CA . ASP A 1 171 ? 15.391 22.75 11.859 1 93.62 171 ASP A CA 1
ATOM 1298 C C . ASP A 1 171 ? 15.734 24.219 11.609 1 93.62 171 ASP A C 1
ATOM 1300 O O . ASP A 1 171 ? 16.844 24.531 11.18 1 93.62 171 ASP A O 1
ATOM 1304 N N . GLY A 1 172 ? 14.773 25.062 11.82 1 95 172 GLY A N 1
ATOM 1305 C CA . GLY A 1 172 ? 15.008 26.484 11.633 1 95 172 GLY A CA 1
ATOM 1306 C C . GLY A 1 172 ? 14.805 26.953 10.195 1 95 172 GLY A C 1
ATOM 1307 O O . GLY A 1 172 ? 14.906 28.141 9.898 1 95 172 GLY A O 1
ATOM 1308 N N . GLN A 1 173 ? 14.57 25.969 9.297 1 95.31 173 GLN A N 1
ATOM 1309 C CA . GLN A 1 173 ? 14.32 26.328 7.906 1 95.31 173 GLN A CA 1
ATOM 1310 C C . GLN A 1 173 ? 13.531 25.234 7.195 1 95.31 173 GLN A C 1
ATOM 1312 O O . GLN A 1 173 ? 13.633 24.047 7.555 1 95.31 173 GLN A O 1
ATOM 1317 N N . ASP A 1 174 ? 12.781 25.672 6.219 1 97.5 174 ASP A N 1
ATOM 1318 C CA . ASP A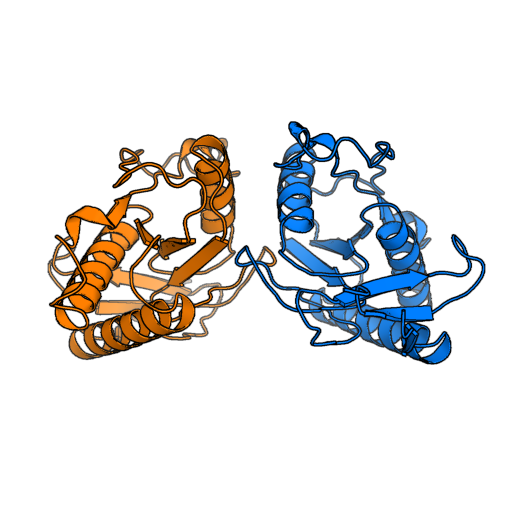 1 174 ? 12.078 24.734 5.363 1 97.5 174 ASP A CA 1
ATOM 1319 C C . ASP A 1 174 ? 12.906 24.391 4.125 1 97.5 174 ASP A C 1
ATOM 1321 O O . ASP A 1 174 ? 13.242 25.266 3.332 1 97.5 174 ASP A O 1
ATOM 1325 N N . ALA A 1 175 ? 13.203 23.125 4.004 1 97.69 175 ALA A N 1
ATOM 1326 C CA . ALA A 1 175 ? 13.914 22.734 2.793 1 97.69 175 ALA A CA 1
ATOM 1327 C C . ALA A 1 175 ? 13.93 21.219 2.646 1 97.69 175 ALA A C 1
ATOM 1329 O O . ALA A 1 175 ? 13.859 20.484 3.641 1 97.69 175 ALA A O 1
ATOM 1330 N N . VAL A 1 176 ? 13.977 20.75 1.455 1 97.5 176 VAL A N 1
ATOM 1331 C CA . VAL A 1 176 ? 14.289 19.359 1.138 1 97.5 176 VAL A CA 1
ATOM 1332 C C . VAL A 1 176 ? 15.586 19.297 0.327 1 97.5 176 VAL A C 1
ATOM 1334 O O . VAL A 1 176 ? 15.719 19.984 -0.692 1 97.5 176 VAL A O 1
ATOM 1337 N N . THR A 1 177 ? 16.5 18.5 0.827 1 96.94 177 THR A N 1
ATOM 1338 C CA . THR A 1 177 ? 17.797 18.375 0.155 1 96.94 177 THR A CA 1
ATOM 1339 C C . THR A 1 177 ? 18.125 16.922 -0.13 1 96.94 177 THR A C 1
ATOM 1341 O O . THR A 1 177 ? 17.578 16.016 0.512 1 96.94 177 THR A O 1
ATOM 1344 N N . ILE A 1 178 ? 18.891 16.703 -1.137 1 95.62 178 ILE A N 1
ATOM 1345 C CA . ILE A 1 178 ? 19.422 15.391 -1.476 1 95.62 178 ILE A CA 1
ATOM 1346 C C . ILE A 1 178 ? 20.938 15.383 -1.303 1 95.62 178 ILE A C 1
ATOM 1348 O O . ILE A 1 178 ? 21.625 16.328 -1.728 1 95.62 178 ILE A O 1
ATOM 1352 N N . GLU A 1 179 ? 21.406 14.391 -0.584 1 93.12 179 GLU A N 1
ATOM 1353 C CA . GLU A 1 179 ? 22.859 14.25 -0.382 1 93.12 179 GLU A CA 1
ATOM 1354 C C . GLU A 1 179 ? 23.375 12.938 -0.963 1 93.12 179 GLU A C 1
ATOM 1356 O O . GLU A 1 179 ? 22.75 11.891 -0.785 1 93.12 179 GLU A O 1
ATOM 1361 N N . GLU A 1 180 ? 24.391 13.023 -1.809 1 81.38 180 GLU A N 1
ATOM 1362 C CA . GLU A 1 180 ? 25.016 11.828 -2.365 1 81.38 180 GLU A CA 1
ATOM 1363 C C . GLU A 1 180 ? 26.016 11.227 -1.386 1 81.38 180 GLU A C 1
ATOM 1365 O O . GLU A 1 180 ? 26.719 11.953 -0.672 1 81.38 180 GLU A O 1
ATOM 1370 N N . GLY A 1 181 ? 25.812 10.008 -0.804 1 67 181 GLY A N 1
ATOM 1371 C CA . GLY A 1 181 ? 26.766 9.344 0.069 1 67 181 GLY A CA 1
ATOM 1372 C C . GLY A 1 181 ? 28.172 9.32 -0.494 1 67 181 GLY A C 1
ATOM 1373 O O . GLY A 1 181 ? 28.359 9.367 -1.712 1 67 181 GLY A O 1
ATOM 1374 N N . GLY A 1 182 ? 29.047 10.227 -0.068 1 51.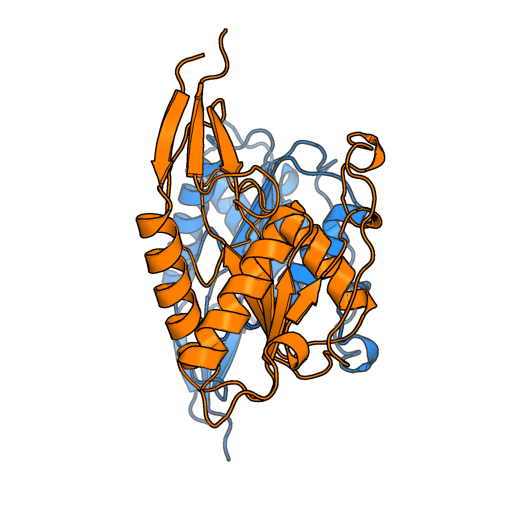56 182 GLY A N 1
ATOM 1375 C CA . GLY A 1 182 ? 30.453 10.062 -0.444 1 51.56 182 GLY A CA 1
ATOM 1376 C C . GLY A 1 182 ? 30.922 8.625 -0.382 1 51.56 182 GLY A C 1
ATOM 1377 O O . GLY A 1 182 ? 30.578 7.895 0.554 1 51.56 182 GLY A O 1
ATOM 1378 N N . ALA A 1 183 ? 31.344 7.902 -1.516 1 37.81 183 ALA A N 1
ATOM 1379 C CA . ALA A 1 183 ? 32.188 6.711 -1.431 1 37.81 183 ALA A CA 1
ATOM 1380 C C . ALA A 1 183 ? 33.375 6.941 -0.482 1 37.81 183 ALA A C 1
ATOM 1382 O O . ALA A 1 183 ? 33.875 8.062 -0.366 1 37.81 183 ALA A O 1
ATOM 1383 N N . MET B 1 1 ? -30.344 -10.977 -11.203 1 65.94 1 MET B N 1
ATOM 1384 C CA . MET B 1 1 ? -28.969 -10.516 -11.031 1 65.94 1 MET B CA 1
ATOM 1385 C C . MET B 1 1 ? -28.188 -10.602 -12.336 1 65.94 1 MET B C 1
ATOM 1387 O O . MET B 1 1 ? -28.141 -11.664 -12.961 1 65.94 1 MET B O 1
ATOM 1391 N N . VAL B 1 2 ? -28.078 -9.43 -12.992 1 76.5 2 VAL B N 1
AT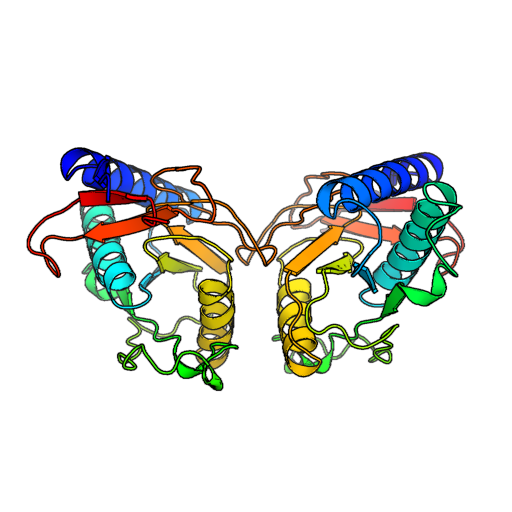OM 1392 C CA . VAL B 1 2 ? -27.422 -9.445 -14.289 1 76.5 2 VAL B CA 1
ATOM 1393 C C . VAL B 1 2 ? -25.938 -9.781 -14.117 1 76.5 2 VAL B C 1
ATOM 1395 O O . VAL B 1 2 ? -25.25 -9.141 -13.32 1 76.5 2 VAL B O 1
ATOM 1398 N N . THR B 1 3 ? -25.562 -10.953 -14.656 1 87.75 3 THR B N 1
ATOM 1399 C CA . THR B 1 3 ? -24.172 -11.414 -14.625 1 87.75 3 THR B CA 1
ATOM 1400 C C . THR B 1 3 ? -23.484 -11.164 -15.961 1 87.75 3 THR B C 1
ATOM 1402 O O . THR B 1 3 ? -24.047 -11.461 -17.016 1 87.75 3 THR B O 1
ATOM 1405 N N . ARG B 1 4 ? -22.406 -10.477 -15.891 1 92.56 4 ARG B N 1
ATOM 1406 C CA . ARG B 1 4 ? -21.594 -10.211 -17.078 1 92.56 4 ARG B CA 1
ATOM 1407 C C . ARG B 1 4 ? -20.219 -10.844 -16.938 1 92.56 4 ARG B C 1
ATOM 1409 O O . ARG B 1 4 ? -19.547 -10.672 -15.922 1 92.56 4 ARG B O 1
ATOM 1416 N N . VAL B 1 5 ? -19.844 -11.594 -18 1 94.5 5 VAL B N 1
ATOM 1417 C CA . VAL B 1 5 ? -18.5 -12.172 -18.031 1 94.5 5 VAL B CA 1
ATOM 1418 C C . VAL B 1 5 ? -17.5 -11.117 -18.5 1 94.5 5 VAL B C 1
ATOM 1420 O O . VAL B 1 5 ? -17.688 -10.5 -19.547 1 94.5 5 VAL B O 1
ATOM 1423 N N . VAL B 1 6 ? -16.438 -10.977 -17.703 1 95.62 6 VAL B N 1
ATOM 1424 C CA . VAL B 1 6 ? -15.508 -9.906 -18.047 1 95.62 6 VAL B CA 1
ATOM 1425 C C . VAL B 1 6 ? -14.18 -10.508 -18.5 1 95.62 6 VAL B C 1
ATOM 1427 O O . VAL B 1 6 ? -13.453 -9.898 -19.281 1 95.62 6 VAL B O 1
ATOM 1430 N N . LEU B 1 7 ? -13.781 -11.68 -18.016 1 96.94 7 LEU B N 1
ATOM 1431 C CA . LEU B 1 7 ? -12.609 -12.43 -18.469 1 96.94 7 LEU B CA 1
ATOM 1432 C C . LEU B 1 7 ? -12.945 -13.898 -18.672 1 96.94 7 LEU B C 1
ATOM 1434 O O . LEU B 1 7 ? -13.648 -14.508 -17.859 1 96.94 7 LEU B O 1
ATOM 1438 N N . GLN B 1 8 ? -12.406 -14.383 -19.766 1 97.19 8 GLN B N 1
ATOM 1439 C CA . GLN B 1 8 ? -12.492 -15.812 -20.047 1 97.19 8 GLN B CA 1
ATOM 1440 C C . GLN B 1 8 ? -11.125 -16.484 -19.906 1 97.19 8 GLN B C 1
ATOM 1442 O O . GLN B 1 8 ? -10.148 -15.828 -19.531 1 97.19 8 GLN B O 1
ATOM 1447 N N . GLN B 1 9 ? -11.156 -17.766 -20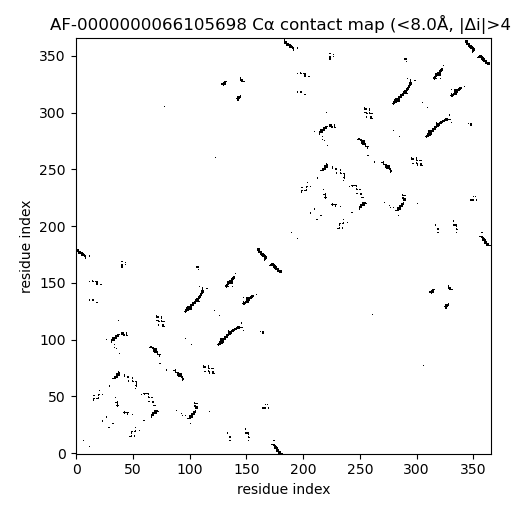.203 1 97.06 9 GLN B N 1
ATOM 1448 C CA . GLN B 1 9 ? -9.953 -18.562 -19.984 1 97.06 9 GLN B CA 1
ATOM 1449 C C . GLN B 1 9 ? -8.758 -17.969 -20.734 1 97.06 9 GLN B C 1
ATOM 1451 O O . GLN B 1 9 ? -7.672 -17.828 -20.172 1 97.06 9 GLN B O 1
ATOM 1456 N N . ALA B 1 10 ? -8.969 -17.625 -21.953 1 97.25 10 ALA B N 1
ATOM 1457 C CA . ALA B 1 10 ? -7.871 -17.109 -22.766 1 97.25 10 ALA B CA 1
ATOM 1458 C C . ALA B 1 10 ? -7.355 -15.789 -22.219 1 97.25 10 ALA B C 1
ATOM 1460 O O . ALA B 1 10 ? -6.148 -15.531 -22.219 1 97.25 10 ALA B O 1
ATOM 1461 N N . ASP B 1 11 ? -8.258 -14.922 -21.75 1 97.69 11 ASP B N 1
ATOM 1462 C CA . ASP B 1 11 ? -7.895 -13.641 -21.141 1 97.69 11 ASP B CA 1
ATOM 1463 C C . ASP B 1 11 ? -7.051 -13.852 -19.891 1 97.69 11 ASP B C 1
ATOM 1465 O O . ASP B 1 11 ? -6.047 -13.164 -19.688 1 97.69 11 ASP B O 1
ATOM 1469 N N . ILE B 1 12 ? -7.484 -14.789 -19.094 1 98.12 12 ILE B N 1
ATOM 1470 C CA . ILE B 1 12 ? -6.805 -15.078 -17.844 1 98.12 12 ILE B CA 1
ATOM 1471 C C . ILE B 1 12 ? -5.402 -15.617 -18.125 1 98.12 12 ILE B C 1
ATOM 1473 O O . ILE B 1 12 ? -4.426 -15.188 -17.516 1 98.12 12 ILE B O 1
ATOM 1477 N N . SER B 1 13 ? -5.316 -16.484 -19.094 1 97.38 13 SER B N 1
ATOM 1478 C CA . SER B 1 13 ? -4.027 -17.062 -19.469 1 97.38 13 SER B CA 1
ATOM 1479 C C . SER B 1 13 ? -3.061 -15.984 -19.953 1 97.38 13 SER B C 1
ATOM 1481 O O . SER B 1 13 ? -1.888 -15.984 -19.562 1 97.38 13 SER B O 1
ATOM 1483 N N . ARG B 1 14 ? -3.551 -15.086 -20.734 1 97.94 14 ARG B N 1
ATOM 1484 C CA . ARG B 1 14 ? -2.727 -13.992 -21.234 1 97.94 14 ARG B CA 1
ATOM 1485 C C . ARG B 1 14 ? -2.268 -13.086 -20.094 1 97.94 14 ARG B C 1
ATOM 1487 O O . ARG B 1 14 ? -1.104 -12.688 -20.031 1 97.94 14 ARG B O 1
ATOM 1494 N N . ALA B 1 15 ? -3.191 -12.828 -19.219 1 98.25 15 ALA B N 1
ATOM 1495 C CA . ALA B 1 15 ? -2.865 -11.992 -18.062 1 98.25 15 ALA B CA 1
ATOM 1496 C C . ALA B 1 15 ? -1.784 -12.641 -17.203 1 98.25 15 ALA B C 1
ATOM 1498 O O . ALA B 1 15 ? -0.842 -11.969 -16.766 1 98.25 15 ALA B O 1
ATOM 1499 N N . LEU B 1 16 ? -1.897 -13.898 -16.984 1 98 16 LEU B N 1
ATOM 1500 C CA . LEU B 1 16 ? -0.952 -14.602 -16.141 1 98 16 LEU B CA 1
ATOM 1501 C C . LEU B 1 16 ? 0.424 -14.672 -16.781 1 98 16 LEU B C 1
ATOM 1503 O O . LEU B 1 16 ? 1.446 -14.578 -16.109 1 98 16 LEU B O 1
ATOM 1507 N N . THR B 1 17 ? 0.417 -14.828 -18.094 1 97.69 17 THR B N 1
ATOM 1508 C CA . THR B 1 17 ? 1.684 -14.82 -18.812 1 97.69 17 THR B CA 1
ATOM 1509 C C . THR B 1 17 ? 2.373 -13.461 -18.672 1 97.69 17 THR B C 1
ATOM 1511 O O . THR B 1 17 ? 3.568 -13.398 -18.391 1 97.69 17 THR B O 1
ATOM 1514 N N . ARG B 1 18 ? 1.595 -12.445 -18.859 1 98.31 18 ARG B N 1
ATOM 1515 C CA . ARG B 1 18 ? 2.139 -11.102 -18.719 1 98.31 18 ARG B CA 1
ATOM 1516 C C . ARG B 1 18 ? 2.656 -10.859 -17.312 1 98.31 18 ARG B C 1
ATOM 1518 O O . ARG B 1 18 ? 3.773 -10.367 -17.125 1 98.31 18 ARG B O 1
ATOM 1525 N N . ILE B 1 19 ? 1.883 -11.211 -16.312 1 98.62 19 ILE B N 1
ATOM 1526 C CA . ILE B 1 19 ? 2.271 -11.047 -14.922 1 98.62 19 ILE B CA 1
ATOM 1527 C C . ILE B 1 19 ? 3.568 -11.805 -14.648 1 98.62 19 ILE B C 1
ATOM 1529 O O . ILE B 1 19 ? 4.461 -11.297 -13.969 1 98.62 19 ILE B O 1
ATOM 1533 N N . SER B 1 20 ? 3.68 -12.992 -15.188 1 97.75 20 SER B N 1
ATOM 1534 C CA . SER B 1 20 ? 4.867 -13.812 -14.992 1 97.75 20 SER B CA 1
ATOM 1535 C C . SER B 1 20 ? 6.113 -13.133 -15.547 1 97.75 20 SER B C 1
ATOM 1537 O O . SER B 1 20 ? 7.152 -13.102 -14.891 1 97.75 20 SER B O 1
ATOM 1539 N N . HIS B 1 21 ? 5.957 -12.539 -16.719 1 97.62 21 HIS B N 1
ATOM 1540 C CA . HIS B 1 21 ? 7.07 -11.805 -17.312 1 97.62 21 HIS B CA 1
ATOM 1541 C C . HIS B 1 21 ? 7.438 -10.594 -16.469 1 97.62 21 HIS B C 1
ATOM 1543 O O . HIS B 1 21 ? 8.617 -10.305 -16.266 1 97.62 21 HIS B O 1
ATOM 1549 N N . GLU B 1 22 ? 6.445 -9.914 -15.992 1 98.44 22 GLU B N 1
ATOM 1550 C CA . GLU B 1 22 ? 6.672 -8.727 -15.18 1 98.44 22 GLU B CA 1
ATOM 1551 C C . GLU B 1 22 ? 7.406 -9.07 -13.883 1 98.44 22 GLU B C 1
ATOM 1553 O O . GLU B 1 22 ? 8.32 -8.359 -13.477 1 98.44 22 GLU B O 1
ATOM 1558 N N . ILE B 1 23 ? 6.984 -10.148 -13.289 1 97.69 23 ILE B N 1
ATOM 1559 C CA . ILE B 1 23 ? 7.621 -10.602 -12.047 1 97.69 23 ILE B CA 1
ATOM 1560 C C . ILE B 1 23 ? 9.094 -10.914 -12.312 1 97.69 23 ILE B C 1
ATOM 1562 O O . ILE B 1 23 ? 9.969 -10.469 -11.562 1 97.69 23 ILE B O 1
ATOM 1566 N N . LEU B 1 24 ? 9.398 -11.617 -13.359 1 95.44 24 LEU B N 1
ATOM 1567 C CA . LEU B 1 24 ? 10.766 -12.016 -13.688 1 95.44 24 LEU B CA 1
ATOM 1568 C C . LEU B 1 24 ? 11.633 -10.797 -13.977 1 95.44 24 LEU B C 1
ATOM 1570 O O . LEU B 1 24 ? 12.781 -10.734 -13.539 1 95.44 24 LEU B O 1
ATOM 1574 N N . GLU B 1 25 ? 11.07 -9.898 -14.695 1 96.5 25 GLU B N 1
ATOM 1575 C CA . GLU B 1 25 ? 11.797 -8.68 -15.031 1 96.5 25 GLU B CA 1
ATOM 1576 C C . GLU B 1 25 ? 12.094 -7.855 -13.789 1 96.5 25 GLU B C 1
ATOM 1578 O O . GLU B 1 25 ? 13.227 -7.402 -13.594 1 96.5 25 GLU B O 1
ATOM 1583 N N . SER B 1 26 ? 11.086 -7.715 -13.031 1 96.38 26 SER B N 1
ATOM 1584 C CA . SER B 1 26 ? 11.219 -6.914 -11.812 1 96.38 26 SER B CA 1
ATOM 1585 C C . SER B 1 26 ? 12.242 -7.523 -10.859 1 96.38 26 SER B C 1
ATOM 1587 O O . SER B 1 26 ? 13 -6.801 -10.203 1 96.38 26 SER B O 1
ATOM 1589 N N . ASN B 1 27 ? 12.219 -8.789 -10.734 1 94.81 27 ASN B N 1
ATOM 1590 C CA . ASN B 1 27 ? 13.102 -9.492 -9.812 1 94.81 27 ASN B CA 1
ATOM 1591 C C . ASN B 1 27 ? 14.461 -9.789 -10.453 1 94.81 27 ASN B C 1
ATOM 1593 O O . ASN B 1 27 ? 15.359 -10.305 -9.797 1 94.81 27 ASN B O 1
ATOM 1597 N N . ARG B 1 28 ? 14.586 -9.57 -11.703 1 92.81 28 ARG B N 1
ATOM 1598 C CA . ARG B 1 28 ? 15.797 -9.883 -12.461 1 92.81 28 ARG B CA 1
ATOM 1599 C C . ARG B 1 28 ? 16.109 -11.375 -12.398 1 92.81 28 ARG B C 1
ATOM 1601 O O . ARG B 1 28 ? 17.234 -11.758 -12.062 1 92.81 28 ARG B O 1
ATOM 1608 N N . GLY B 1 29 ? 15.055 -12.188 -12.695 1 90.94 29 GLY B N 1
ATOM 1609 C CA . GLY B 1 29 ? 15.18 -13.633 -12.68 1 90.94 29 GLY B CA 1
ATOM 1610 C C . GLY B 1 29 ? 14.422 -14.289 -11.547 1 90.94 29 GLY B C 1
ATOM 1611 O O . GLY B 1 29 ? 13.523 -13.688 -10.961 1 90.94 29 GLY B O 1
ATOM 1612 N N . ILE B 1 30 ? 14.766 -15.508 -11.266 1 90.69 30 ILE B N 1
ATOM 1613 C CA . ILE B 1 30 ? 13.953 -16.297 -10.336 1 90.69 30 ILE B CA 1
ATOM 1614 C C . ILE B 1 30 ? 14.672 -16.406 -8.992 1 90.69 30 ILE B C 1
ATOM 1616 O O . ILE B 1 30 ? 14.078 -16.844 -8 1 90.69 30 ILE B O 1
ATOM 1620 N N . ASP B 1 31 ? 15.898 -16.078 -8.969 1 91.12 31 ASP B N 1
ATOM 1621 C CA . ASP B 1 31 ? 16.688 -16.219 -7.746 1 91.12 31 ASP B CA 1
ATOM 1622 C C . ASP B 1 31 ? 16.109 -15.383 -6.613 1 91.12 31 ASP B C 1
ATOM 1624 O O . ASP B 1 31 ? 15.789 -14.203 -6.801 1 91.12 31 ASP B O 1
ATOM 1628 N N . GLY B 1 32 ? 15.93 -16.062 -5.477 1 94 32 GLY B N 1
ATOM 1629 C CA . GLY B 1 32 ? 15.445 -15.367 -4.301 1 94 32 GLY B CA 1
ATOM 1630 C C . GLY B 1 32 ? 13.969 -15.016 -4.379 1 94 32 GLY B C 1
ATOM 1631 O O . GLY B 1 32 ? 13.508 -14.086 -3.719 1 94 32 GLY B O 1
ATOM 1632 N N . LEU B 1 33 ? 13.281 -15.766 -5.184 1 95.75 33 LEU B N 1
ATOM 1633 C CA . LEU B 1 33 ? 11.867 -15.477 -5.395 1 95.75 33 LEU B CA 1
ATOM 1634 C C . LEU B 1 33 ? 10.992 -16.5 -4.691 1 95.75 33 LEU B C 1
ATOM 1636 O O . LEU B 1 33 ? 11.273 -17.703 -4.75 1 95.75 33 LEU B O 1
ATOM 1640 N N . ALA B 1 34 ? 10.023 -16.078 -3.998 1 97.19 34 ALA B N 1
ATOM 1641 C CA . ALA B 1 34 ? 8.953 -16.922 -3.473 1 97.19 34 ALA B CA 1
ATOM 1642 C C . ALA B 1 34 ? 7.586 -16.359 -3.855 1 97.19 34 ALA B C 1
ATOM 1644 O O . ALA B 1 34 ? 7.355 -15.156 -3.775 1 97.19 34 ALA B O 1
ATOM 1645 N N . ILE B 1 35 ? 6.723 -17.219 -4.332 1 98.06 35 ILE B N 1
ATOM 1646 C CA . ILE B 1 35 ? 5.371 -16.828 -4.715 1 98.06 35 ILE B CA 1
ATOM 1647 C C . ILE B 1 35 ? 4.363 -17.453 -3.752 1 98.06 35 ILE B C 1
ATOM 1649 O O . ILE B 1 35 ? 4.27 -18.688 -3.648 1 98.06 35 ILE B O 1
ATOM 1653 N N . LEU B 1 36 ? 3.641 -16.656 -3.047 1 98.44 36 LEU B N 1
ATOM 1654 C CA . LEU B 1 36 ? 2.707 -17.141 -2.039 1 98.44 36 LEU B CA 1
ATOM 1655 C C . LEU B 1 36 ? 1.278 -16.734 -2.375 1 98.44 36 LEU B C 1
ATOM 1657 O O . LEU B 1 36 ? 0.973 -15.539 -2.445 1 98.44 36 LEU B O 1
ATOM 1661 N N . GLY B 1 37 ? 0.428 -17.703 -2.553 1 98.38 37 GLY B N 1
ATOM 1662 C CA . GLY B 1 37 ? -0.98 -17.438 -2.807 1 98.38 37 GLY B CA 1
ATOM 1663 C C . GLY B 1 37 ? -1.804 -17.328 -1.537 1 98.38 37 GLY B C 1
ATOM 1664 O O . GLY B 1 37 ? -1.576 -18.062 -0.573 1 98.38 37 GLY B O 1
ATOM 1665 N N . ILE B 1 38 ? -2.715 -16.391 -1.557 1 97 38 ILE B N 1
ATOM 1666 C CA . ILE B 1 38 ? -3.684 -16.297 -0.47 1 97 38 ILE B CA 1
ATOM 1667 C C . ILE B 1 38 ? -4.898 -17.156 -0.776 1 97 38 ILE B C 1
ATOM 1669 O O . ILE B 1 38 ? -5.586 -16.953 -1.777 1 97 38 ILE B O 1
ATOM 1673 N N . PRO B 1 39 ? -5.141 -18.172 0.075 1 94.38 39 PRO B N 1
ATOM 1674 C CA . PRO B 1 39 ? -6.242 -19.094 -0.198 1 94.38 39 PRO B CA 1
ATOM 1675 C C . PRO B 1 39 ? -7.594 -18.391 -0.297 1 94.38 39 PRO B C 1
ATOM 1677 O O . PRO B 1 39 ? -7.82 -17.391 0.388 1 94.38 39 PRO B O 1
ATOM 1680 N N . THR B 1 40 ? -8.414 -19.031 -1.27 1 91.75 40 THR B N 1
ATOM 1681 C CA . THR B 1 40 ? -8.281 -20.266 -2.033 1 91.75 40 THR B CA 1
ATOM 1682 C C . THR B 1 40 ? -7.824 -19.984 -3.459 1 91.75 40 THR B C 1
ATOM 1684 O O . THR B 1 40 ? -6.832 -20.547 -3.928 1 91.75 40 THR B O 1
ATOM 1687 N N . ARG B 1 41 ? -8.32 -18.969 -4.043 1 95.19 41 ARG B N 1
ATOM 1688 C CA . ARG B 1 41 ? -8.094 -18.734 -5.469 1 95.19 41 ARG B CA 1
ATOM 1689 C C . ARG B 1 41 ? -6.727 -18.125 -5.719 1 95.19 41 ARG B C 1
ATOM 1691 O O . ARG B 1 41 ? -6.121 -18.344 -6.77 1 95.19 41 ARG B O 1
ATOM 1698 N N . GLY B 1 42 ? -6.215 -17.422 -4.711 1 97.25 42 GLY B N 1
ATOM 1699 C CA . GLY B 1 42 ? -4.859 -16.906 -4.828 1 97.25 42 GLY B CA 1
ATOM 1700 C C . GLY B 1 42 ? -3.816 -18 -4.957 1 97.25 42 GLY B C 1
ATOM 1701 O O . GLY B 1 42 ? -2.785 -17.797 -5.605 1 97.25 42 GLY B O 1
ATOM 1702 N N . VAL B 1 43 ? -4.098 -19.109 -4.316 1 96.94 43 VAL B N 1
ATOM 1703 C CA . VAL B 1 43 ? -3.168 -20.234 -4.379 1 96.94 43 VAL B CA 1
ATOM 1704 C C . VAL B 1 43 ? -3.16 -20.828 -5.785 1 96.94 43 VAL B C 1
ATOM 1706 O O . VAL B 1 43 ? -2.1 -21.141 -6.328 1 96.94 43 VAL B O 1
ATOM 1709 N N . VAL B 1 44 ? -4.305 -20.969 -6.383 1 97.25 44 VAL B N 1
ATOM 1710 C CA . VAL B 1 44 ? -4.41 -21.469 -7.75 1 97.25 44 VAL B CA 1
ATOM 1711 C C . VAL B 1 44 ? -3.639 -20.547 -8.695 1 97.25 44 VAL B C 1
ATOM 1713 O O . VAL B 1 44 ? -2.848 -21.016 -9.516 1 97.25 44 VAL B O 1
ATOM 1716 N N . LEU B 1 45 ? -3.816 -19.281 -8.531 1 98.12 45 LEU B N 1
ATOM 1717 C CA . LEU B 1 45 ? -3.137 -18.297 -9.359 1 98.12 45 LEU B CA 1
ATOM 1718 C C . LEU B 1 45 ? -1.626 -18.375 -9.172 1 98.12 45 LEU B C 1
ATOM 1720 O O . LEU B 1 45 ? -0.87 -18.312 -10.141 1 98.12 45 LEU B O 1
ATOM 1724 N N . ALA B 1 46 ? -1.234 -18.453 -7.926 1 98.06 46 ALA B N 1
ATOM 1725 C CA . ALA B 1 46 ? 0.191 -18.547 -7.617 1 98.06 46 ALA B CA 1
ATOM 1726 C C . ALA B 1 46 ? 0.833 -19.734 -8.312 1 98.06 46 ALA B C 1
ATOM 1728 O O . ALA B 1 46 ? 1.919 -19.625 -8.891 1 98.06 46 ALA B O 1
ATOM 1729 N N . ARG B 1 47 ? 0.178 -20.828 -8.281 1 96.94 47 ARG B N 1
ATOM 1730 C CA . ARG B 1 47 ? 0.681 -22.047 -8.93 1 96.94 47 ARG B CA 1
ATOM 1731 C C . ARG B 1 47 ? 0.778 -21.844 -10.438 1 96.94 47 ARG B C 1
ATOM 1733 O O . ARG B 1 47 ? 1.785 -22.219 -11.047 1 96.94 47 ARG B O 1
ATOM 1740 N N . ARG B 1 48 ? -0.232 -21.281 -10.992 1 97.25 48 ARG B N 1
ATOM 1741 C CA . ARG B 1 48 ? -0.23 -21.062 -12.43 1 97.25 48 ARG B CA 1
ATOM 1742 C C . ARG B 1 48 ? 0.876 -20.094 -12.836 1 97.25 48 ARG B C 1
ATOM 1744 O O . ARG B 1 48 ? 1.509 -20.266 -13.883 1 97.25 48 ARG B O 1
ATOM 1751 N N . ILE B 1 49 ? 1.076 -19.078 -12.055 1 97.31 49 ILE B N 1
ATOM 1752 C CA . ILE B 1 49 ? 2.146 -18.125 -12.32 1 97.31 49 ILE B CA 1
ATOM 1753 C C . ILE B 1 49 ? 3.498 -18.828 -12.25 1 97.31 49 ILE B C 1
ATOM 1755 O O . ILE B 1 49 ? 4.344 -18.641 -13.133 1 97.31 49 ILE B O 1
ATOM 1759 N N . ALA B 1 50 ? 3.668 -19.656 -11.227 1 95.56 50 ALA B N 1
ATOM 1760 C CA . ALA B 1 50 ? 4.922 -20.391 -11.07 1 95.56 50 ALA B CA 1
ATOM 1761 C C . ALA B 1 50 ? 5.168 -21.297 -12.266 1 95.56 50 ALA B C 1
ATOM 1763 O O . ALA B 1 50 ? 6.297 -21.406 -12.75 1 95.56 50 ALA B O 1
ATOM 1764 N N . GLU B 1 51 ? 4.129 -21.938 -12.703 1 94.25 51 GLU B N 1
ATOM 1765 C CA . GLU B 1 51 ? 4.242 -22.797 -13.875 1 94.25 51 GLU B CA 1
ATOM 1766 C C . GLU B 1 51 ? 4.617 -22 -15.117 1 94.25 51 GLU B C 1
ATOM 1768 O O . GLU B 1 51 ? 5.438 -22.453 -15.93 1 94.25 51 GLU B O 1
ATOM 1773 N N . SER B 1 52 ? 3.99 -20.891 -15.273 1 94.75 52 SER B N 1
ATOM 1774 C CA . SER B 1 52 ? 4.309 -20 -16.391 1 94.75 52 SER B CA 1
ATOM 1775 C C . SER B 1 52 ? 5.766 -19.562 -16.328 1 94.75 52 SER B C 1
ATOM 1777 O O . SER B 1 52 ? 6.457 -19.562 -17.359 1 94.75 52 SER B O 1
ATOM 1779 N N . ILE B 1 53 ? 6.246 -19.188 -15.188 1 94 53 ILE B N 1
ATOM 1780 C CA . ILE B 1 53 ? 7.621 -18.734 -14.984 1 94 53 ILE B CA 1
ATOM 1781 C C . ILE B 1 53 ? 8.586 -19.875 -15.336 1 94 53 ILE B C 1
ATOM 1783 O O . ILE B 1 53 ? 9.617 -19.641 -15.969 1 94 53 ILE B O 1
ATOM 1787 N N . GLN B 1 54 ? 8.219 -21.062 -14.906 1 90.31 54 GLN B N 1
ATOM 1788 C CA . GLN B 1 54 ? 9.031 -22.219 -15.234 1 90.31 54 GLN B CA 1
ATOM 1789 C C . GLN B 1 54 ? 9.156 -22.406 -16.75 1 90.31 54 GLN B C 1
ATOM 1791 O O . GLN B 1 54 ? 10.227 -22.734 -17.25 1 90.31 54 GLN B O 1
ATOM 1796 N N . ARG B 1 55 ? 8.078 -22.156 -17.422 1 90.38 55 ARG B N 1
ATOM 1797 C CA . ARG B 1 55 ? 8.078 -22.297 -18.875 1 90.38 55 ARG B CA 1
ATOM 1798 C C . ARG B 1 55 ? 8.953 -21.234 -19.531 1 90.38 55 ARG B C 1
ATOM 1800 O O . ARG B 1 55 ? 9.617 -21.5 -20.531 1 90.38 55 ARG B O 1
ATOM 1807 N N . ILE B 1 56 ? 8.922 -20.047 -18.953 1 88.81 56 ILE B N 1
ATOM 1808 C CA . ILE B 1 56 ? 9.703 -18.922 -19.484 1 88.81 56 ILE B CA 1
ATOM 1809 C C . ILE B 1 56 ? 11.188 -19.156 -19.203 1 88.81 56 ILE B C 1
ATOM 1811 O O . ILE B 1 56 ? 12.031 -18.891 -20.062 1 88.81 56 ILE B O 1
ATOM 1815 N N . GLU B 1 57 ? 11.43 -19.562 -17.953 1 83.75 57 GLU B N 1
ATOM 1816 C CA . GLU B 1 57 ? 12.805 -19.766 -17.5 1 83.75 57 GLU B CA 1
ATOM 1817 C C . GLU B 1 57 ? 13.102 -21.25 -17.328 1 83.75 57 GLU B C 1
ATOM 1819 O O . GLU B 1 57 ? 13.438 -21.703 -16.234 1 83.75 57 GLU B O 1
ATOM 1824 N N . GLN B 1 58 ? 13.008 -22 -18.266 1 72.69 58 GLN B N 1
ATOM 1825 C CA . GLN B 1 58 ? 13.141 -23.453 -18.219 1 72.69 58 GLN B CA 1
ATOM 1826 C C . GLN B 1 58 ? 14.469 -23.859 -17.578 1 72.69 58 GLN B C 1
ATOM 1828 O O . GLN B 1 58 ? 14.523 -24.812 -16.812 1 72.69 58 GLN B O 1
ATOM 1833 N N . GLU B 1 59 ? 15.484 -23.25 -17.891 1 64.44 59 GLU B N 1
ATOM 1834 C CA . GLU B 1 59 ? 16.812 -23.656 -17.453 1 64.44 59 GLU B CA 1
ATOM 1835 C C . GLU B 1 59 ? 17.062 -23.234 -16.016 1 64.44 59 GLU B C 1
ATOM 1837 O O . GLU B 1 59 ? 17.938 -23.797 -15.344 1 64.44 59 GLU B O 1
ATOM 1842 N N . ALA B 1 60 ? 16.375 -22.281 -15.555 1 57.56 60 ALA B N 1
ATOM 1843 C CA . ALA B 1 60 ? 16.703 -21.656 -14.281 1 57.56 60 ALA B CA 1
ATOM 1844 C C . ALA B 1 60 ? 15.797 -22.156 -13.164 1 57.56 60 ALA B C 1
ATOM 1846 O O . ALA B 1 60 ? 16.172 -22.125 -11.984 1 57.56 60 ALA B O 1
ATOM 1847 N N . VAL B 1 61 ? 14.602 -22.484 -13.562 1 58.5 61 VAL B N 1
ATOM 1848 C CA . VAL B 1 61 ? 13.609 -22.703 -12.516 1 58.5 61 VAL B CA 1
ATOM 1849 C C . VAL B 1 61 ? 13.555 -24.188 -12.148 1 58.5 61 VAL B C 1
ATOM 1851 O O . VAL B 1 61 ? 13.336 -25.047 -13.008 1 58.5 61 VAL B O 1
ATOM 1854 N N . GLY B 1 62 ? 14.312 -24.438 -10.953 1 64.5 62 GLY B N 1
ATOM 1855 C CA . GLY B 1 62 ? 13.883 -25.734 -10.445 1 64.5 62 GLY B CA 1
ATOM 1856 C C . GLY B 1 62 ? 12.383 -25.938 -10.531 1 64.5 62 GLY B C 1
ATOM 1857 O O . GLY B 1 62 ? 11.695 -25.266 -11.305 1 64.5 62 GLY B O 1
ATOM 1858 N N . ALA B 1 63 ? 11.844 -26.828 -9.82 1 73.06 63 ALA B N 1
ATOM 1859 C CA . ALA B 1 63 ? 10.422 -27.156 -9.836 1 73.06 63 ALA B CA 1
ATOM 1860 C C . ALA B 1 63 ? 9.586 -25.984 -9.32 1 73.06 63 ALA B C 1
ATOM 1862 O O . ALA B 1 63 ? 9.984 -25.297 -8.375 1 73.06 63 ALA B O 1
ATOM 1863 N N . SER B 1 64 ? 8.57 -25.562 -10.188 1 77 64 SER B N 1
ATOM 1864 C CA . SER B 1 64 ? 7.621 -24.547 -9.766 1 77 64 SER B CA 1
ATOM 1865 C C . SER B 1 64 ? 7.273 -24.688 -8.281 1 77 64 SER B C 1
ATOM 1867 O O . SER B 1 64 ? 7.117 -23.688 -7.578 1 77 64 SER B O 1
ATOM 1869 N N . ALA B 1 65 ? 7.367 -25.938 -7.867 1 79.19 65 ALA B N 1
ATOM 1870 C CA . ALA B 1 65 ? 7 -26.219 -6.484 1 79.19 65 ALA B CA 1
ATOM 1871 C C . ALA B 1 65 ? 8.023 -25.625 -5.516 1 79.19 65 ALA B C 1
ATOM 1873 O O . ALA B 1 65 ? 7.719 -25.406 -4.34 1 79.19 65 ALA B O 1
ATOM 1874 N N . ASP B 1 66 ? 9.164 -25.281 -6.059 1 87.44 66 ASP B N 1
ATOM 1875 C CA . ASP B 1 66 ? 10.258 -24.828 -5.203 1 87.44 66 ASP B CA 1
ATOM 1876 C C . ASP B 1 66 ? 10.086 -23.359 -4.832 1 87.44 66 ASP B C 1
ATOM 1878 O O . ASP B 1 66 ? 10.742 -22.859 -3.918 1 87.44 66 ASP B O 1
ATOM 1882 N N . ILE B 1 67 ? 9.125 -22.719 -5.516 1 93.06 67 ILE B N 1
ATOM 1883 C CA . ILE B 1 67 ? 9.062 -21.281 -5.242 1 93.06 67 ILE B CA 1
ATOM 1884 C C . ILE B 1 67 ? 7.629 -20.891 -4.906 1 93.06 67 ILE B C 1
ATOM 1886 O O . ILE B 1 67 ? 7.34 -19.703 -4.688 1 93.06 67 ILE B O 1
ATOM 1890 N N . VAL B 1 68 ? 6.738 -21.844 -4.93 1 96.5 68 VAL B N 1
ATOM 1891 C CA . VAL B 1 68 ? 5.332 -21.5 -4.738 1 96.5 68 VAL B CA 1
ATOM 1892 C C . VAL B 1 68 ? 4.848 -22.047 -3.396 1 96.5 68 VAL B C 1
ATOM 1894 O O . VAL B 1 68 ? 5.211 -23.141 -2.992 1 96.5 68 VAL B O 1
ATOM 1897 N N . GLY B 1 69 ? 4.082 -21.328 -2.686 1 97.06 69 GLY B N 1
ATOM 1898 C CA . GLY B 1 69 ? 3.438 -21.703 -1.439 1 97.06 69 GLY B CA 1
ATOM 1899 C C . GLY B 1 69 ? 2.092 -21.047 -1.235 1 97.06 69 GLY B C 1
ATOM 1900 O O . GLY B 1 69 ? 1.466 -20.578 -2.195 1 97.06 69 GLY B O 1
ATOM 1901 N N . ALA B 1 70 ? 1.589 -21.156 -0.006 1 97.75 70 ALA B N 1
ATOM 1902 C CA . ALA B 1 70 ? 0.305 -20.578 0.392 1 97.75 70 ALA B CA 1
ATOM 1903 C C . ALA B 1 70 ? 0.422 -19.844 1.725 1 97.75 70 ALA B C 1
ATOM 1905 O O . ALA B 1 70 ? 1.149 -20.281 2.619 1 97.75 70 ALA B O 1
ATOM 1906 N N . LEU B 1 71 ? -0.251 -18.734 1.809 1 97.56 71 LEU B N 1
ATOM 1907 C CA . LEU B 1 71 ? -0.254 -17.953 3.039 1 97.56 71 LEU B CA 1
ATOM 1908 C C . LEU B 1 71 ? -1.675 -17.781 3.562 1 97.56 71 LEU B C 1
ATOM 1910 O O . LEU B 1 71 ? -2.475 -17.047 2.961 1 97.56 71 LEU B O 1
ATOM 1914 N N . ASP B 1 72 ? -1.956 -18.406 4.684 1 95.38 72 ASP B N 1
ATOM 1915 C CA . ASP B 1 72 ? -3.244 -18.203 5.34 1 95.38 72 ASP B CA 1
ATOM 1916 C C . ASP B 1 72 ? -3.248 -16.922 6.156 1 95.38 72 ASP B C 1
ATOM 1918 O O . ASP B 1 72 ? -2.385 -16.719 7.012 1 95.38 72 ASP B O 1
ATOM 1922 N N . VAL B 1 73 ? -4.262 -16.047 5.926 1 93.56 73 VAL B N 1
ATOM 1923 C CA . VAL B 1 73 ? -4.25 -14.742 6.57 1 93.56 73 VAL B CA 1
ATOM 1924 C C . VAL B 1 73 ? -5.418 -14.633 7.543 1 93.56 73 VAL B C 1
ATOM 1926 O O . VAL B 1 73 ? -5.668 -13.562 8.109 1 93.56 73 VAL B O 1
ATOM 1929 N N . THR B 1 74 ? -6.121 -15.703 7.859 1 90.12 74 THR B N 1
ATOM 1930 C CA . THR B 1 74 ? -7.391 -15.719 8.578 1 90.12 74 THR B CA 1
ATOM 1931 C C . THR B 1 74 ? -7.234 -15.102 9.969 1 90.12 74 THR B C 1
ATOM 1933 O O . THR B 1 74 ? -8.023 -14.242 10.367 1 90.12 74 THR B O 1
ATOM 1936 N N . MET B 1 75 ? -6.172 -15.445 10.68 1 86.25 75 MET B N 1
ATOM 1937 C CA . MET B 1 75 ? -6.008 -15.039 12.07 1 86.25 75 MET B CA 1
ATOM 1938 C C . MET B 1 75 ? -5.535 -13.586 12.156 1 86.25 75 MET B C 1
ATOM 1940 O O . MET B 1 75 ? -5.484 -13.016 13.25 1 86.25 75 MET B O 1
ATOM 1944 N N . TYR B 1 76 ? -5.246 -12.961 11.039 1 88.94 76 TYR B N 1
ATOM 1945 C CA . TYR B 1 76 ? -4.656 -11.625 11.023 1 88.94 76 TYR B CA 1
ATOM 1946 C C . TYR B 1 76 ? -5.66 -10.586 10.555 1 88.94 76 TYR B C 1
ATOM 1948 O O . TYR B 1 76 ? -5.359 -9.391 10.516 1 88.94 76 TYR B O 1
ATOM 1956 N N . ARG B 1 77 ? -6.832 -11.023 10.258 1 86 77 ARG B N 1
ATOM 1957 C CA . ARG B 1 77 ? -7.855 -10.102 9.773 1 86 77 ARG B CA 1
ATOM 1958 C C . ARG B 1 77 ? -8.406 -9.25 10.922 1 86 77 ARG B C 1
ATOM 1960 O O . ARG B 1 77 ? -8.508 -9.719 12.055 1 86 77 ARG B O 1
ATOM 1967 N N . ASP B 1 78 ? -8.75 -8.016 10.578 1 81.69 78 ASP B N 1
ATOM 1968 C CA . ASP B 1 78 ? -9.234 -7.105 11.609 1 81.69 78 ASP B CA 1
ATOM 1969 C C . ASP B 1 78 ? -10.742 -7.25 11.812 1 81.69 78 ASP B C 1
ATOM 1971 O O . ASP B 1 78 ? -11.32 -6.598 12.68 1 81.69 78 ASP B O 1
ATOM 1975 N N . ASP B 1 79 ? -11.398 -7.992 11 1 77 79 ASP B N 1
ATOM 1976 C CA . ASP B 1 79 ? -12.836 -8.172 11.148 1 77 79 ASP B CA 1
ATOM 1977 C C . ASP B 1 79 ? -13.172 -9.617 11.523 1 77 79 ASP B C 1
ATOM 1979 O O . ASP B 1 79 ? -14.266 -10.102 11.234 1 77 79 ASP B O 1
ATOM 1983 N N . LEU B 1 80 ? -12.109 -10.312 12.047 1 65.56 80 LEU B N 1
ATOM 1984 C CA . LEU B 1 80 ? -12.289 -11.727 12.359 1 65.56 80 LEU B CA 1
ATOM 1985 C C . LEU B 1 80 ? -13.516 -11.938 13.234 1 65.56 80 LEU B C 1
ATOM 1987 O O . LEU B 1 80 ? -14.266 -12.898 13.039 1 65.56 80 LEU B O 1
ATOM 1991 N N . ALA B 1 81 ? -13.641 -11.039 14.148 1 58.75 81 ALA B N 1
ATOM 1992 C CA . ALA B 1 81 ? -14.789 -11.18 15.039 1 58.75 81 ALA B CA 1
ATOM 1993 C C . ALA B 1 81 ? -16.094 -11.062 14.258 1 58.75 81 ALA B C 1
ATOM 1995 O O . ALA B 1 81 ? -17.109 -11.68 14.617 1 58.75 81 ALA B O 1
ATOM 1996 N N . ARG B 1 82 ? -16.031 -10.344 13.219 1 58.91 82 ARG B N 1
ATOM 1997 C CA . ARG B 1 82 ? -17.266 -10.055 12.5 1 58.91 82 ARG B CA 1
ATOM 1998 C C . ARG B 1 82 ? -17.453 -11.008 11.328 1 58.91 82 ARG B C 1
ATOM 2000 O O . ARG B 1 82 ? -18.578 -11.18 10.836 1 58.91 82 ARG B O 1
ATOM 2007 N N . ASN B 1 83 ? -16.406 -11.555 10.727 1 60.03 83 ASN B N 1
ATOM 2008 C CA . ASN B 1 83 ? -16.484 -12.422 9.555 1 60.03 83 ASN B CA 1
ATOM 2009 C C . ASN B 1 83 ? -15.75 -13.742 9.773 1 60.03 83 ASN B C 1
ATOM 2011 O O . ASN B 1 83 ? -14.617 -13.914 9.305 1 60.03 83 ASN B O 1
ATOM 2015 N N . PRO B 1 84 ? -16.312 -14.586 10.625 1 52.91 84 PRO B N 1
ATOM 2016 C CA . PRO B 1 84 ? -15.664 -15.859 10.945 1 52.91 84 PRO B CA 1
ATOM 2017 C C . PRO B 1 84 ? -15.539 -16.781 9.734 1 52.91 84 PRO B C 1
ATOM 2019 O O . PRO B 1 84 ? -15.195 -17.953 9.883 1 52.91 84 PRO B O 1
ATOM 2022 N N . THR B 1 85 ? -15.883 -16.344 8.531 1 56.38 85 THR B N 1
ATOM 2023 C CA . THR B 1 85 ? -16.328 -17.328 7.543 1 56.38 85 THR B CA 1
ATOM 2024 C C . THR B 1 85 ? -15.141 -18.109 6.992 1 56.38 85 THR B C 1
ATOM 2026 O O . THR B 1 85 ? -15.312 -19.219 6.465 1 56.38 85 THR B O 1
ATOM 2029 N N . ARG B 1 86 ? -14.047 -17.609 6.766 1 61.03 86 ARG B N 1
ATOM 2030 C CA . ARG B 1 86 ? -13.148 -18.391 5.926 1 61.03 86 ARG B CA 1
ATOM 2031 C C . ARG B 1 86 ? -12.414 -19.453 6.746 1 61.03 86 ARG B C 1
ATOM 2033 O O . ARG B 1 86 ? -11.844 -19.141 7.797 1 61.03 86 ARG B O 1
ATOM 2040 N N . ALA B 1 87 ? -12.656 -20.719 6.457 1 67.94 87 ALA B N 1
ATOM 2041 C CA . ALA B 1 87 ? -11.891 -21.781 7.105 1 67.94 87 ALA B CA 1
ATOM 2042 C C . ALA B 1 87 ? -10.398 -21.594 6.879 1 67.94 87 ALA B C 1
ATOM 2044 O O . ALA B 1 87 ? -9.953 -21.359 5.75 1 67.94 87 ALA B O 1
ATOM 2045 N N . PRO B 1 88 ? -9.664 -21.516 7.988 1 73.19 88 PRO B N 1
ATOM 2046 C CA . PRO B 1 88 ? -8.219 -21.391 7.828 1 73.19 88 PRO B CA 1
ATOM 2047 C C . PRO B 1 88 ? -7.625 -22.5 6.965 1 73.19 88 PRO B C 1
ATOM 2049 O O . PRO B 1 88 ? -8.125 -23.625 6.977 1 73.19 88 PRO B O 1
ATOM 2052 N N . GLN B 1 89 ? -6.906 -22.125 5.945 1 81.62 89 GLN B N 1
ATOM 2053 C CA . GLN B 1 89 ? -6.078 -23.062 5.195 1 81.62 89 GLN B CA 1
ATOM 2054 C C . GLN B 1 89 ? -4.613 -22.953 5.617 1 81.62 89 GLN B C 1
ATOM 2056 O O . GLN B 1 89 ? -4.137 -21.875 5.961 1 81.62 89 GLN B O 1
ATOM 2061 N N . PRO B 1 90 ? -3.947 -24.078 5.633 1 87.19 90 PRO B N 1
ATOM 2062 C CA . PRO B 1 90 ? -2.592 -24.078 6.184 1 87.19 90 PRO B CA 1
ATOM 2063 C C . PRO B 1 90 ? -1.617 -23.234 5.363 1 87.19 90 PRO B C 1
ATOM 2065 O O . PRO B 1 90 ? -1.649 -23.281 4.129 1 87.19 90 PRO B O 1
ATOM 2068 N N . THR B 1 91 ? -0.891 -22.422 6.043 1 94.44 91 THR B N 1
ATOM 2069 C CA . THR B 1 91 ? 0.271 -21.766 5.465 1 94.44 91 THR B CA 1
ATOM 2070 C C . THR B 1 91 ? 1.335 -22.781 5.062 1 94.44 91 THR B C 1
ATOM 2072 O O . THR B 1 91 ? 1.611 -23.719 5.809 1 94.44 91 THR B O 1
ATOM 2075 N N . SER B 1 92 ? 1.769 -22.734 3.85 1 95.75 92 SER B N 1
ATOM 2076 C CA . SER B 1 92 ? 2.83 -23.578 3.322 1 95.75 92 SER B CA 1
ATOM 2077 C C . SER B 1 92 ? 3.877 -22.766 2.576 1 95.75 92 SER B C 1
ATOM 2079 O O . SER B 1 92 ? 3.588 -22.172 1.53 1 95.75 92 SER B O 1
ATOM 2081 N N . LEU B 1 93 ? 5.094 -22.75 3.137 1 95.88 93 LEU B N 1
ATOM 2082 C CA . LEU B 1 93 ? 6.176 -22.016 2.504 1 95.88 93 LEU B CA 1
ATOM 2083 C C . LEU B 1 93 ? 7.078 -22.938 1.702 1 95.88 93 LEU B C 1
ATOM 2085 O O . LEU B 1 93 ? 7.359 -24.062 2.131 1 95.88 93 LEU B O 1
ATOM 2089 N N . PRO B 1 94 ? 7.535 -22.438 0.565 1 94.31 94 PRO B N 1
ATOM 2090 C CA . PRO B 1 94 ? 8.492 -23.25 -0.183 1 94.31 94 PRO B CA 1
ATOM 2091 C C . PRO B 1 94 ? 9.867 -23.297 0.487 1 94.31 94 PRO B C 1
ATOM 2093 O O . PRO B 1 94 ? 10.688 -24.156 0.151 1 94.31 94 PRO B O 1
ATOM 2096 N N . GLY B 1 95 ? 10.188 -22.469 1.379 1 93.38 95 GLY B N 1
ATOM 2097 C CA . GLY B 1 95 ? 11.406 -22.312 2.152 1 93.38 95 GLY B CA 1
ATOM 2098 C C . GLY B 1 95 ? 11.422 -21.047 2.988 1 93.38 95 GLY B C 1
ATOM 2099 O O . GLY B 1 95 ? 10.422 -20.328 3.059 1 93.38 95 GLY B O 1
ATOM 2100 N N . PRO B 1 96 ? 12.539 -20.875 3.652 1 95.06 96 PRO B N 1
ATOM 2101 C CA . PRO B 1 96 ? 12.641 -19.625 4.391 1 95.06 96 PRO B CA 1
ATOM 2102 C C . PRO B 1 96 ? 12.477 -18.391 3.494 1 95.06 96 PRO B C 1
ATOM 2104 O O . PRO B 1 96 ? 12.93 -18.406 2.348 1 95.06 96 PRO B O 1
ATOM 2107 N N . ILE B 1 97 ? 11.859 -17.359 4 1 96.56 97 ILE B N 1
ATOM 2108 C CA . ILE B 1 97 ? 11.555 -16.219 3.143 1 96.56 97 ILE B CA 1
ATOM 2109 C C . ILE B 1 97 ? 12.461 -15.039 3.506 1 96.56 97 ILE B C 1
ATOM 2111 O O . ILE B 1 97 ? 12.391 -13.984 2.879 1 96.56 97 ILE B O 1
ATOM 2115 N N . ASP B 1 98 ? 13.344 -15.195 4.473 1 96.5 98 ASP B N 1
ATOM 2116 C CA . ASP B 1 98 ? 14.258 -14.125 4.867 1 96.5 98 ASP B CA 1
ATOM 2117 C C . ASP B 1 98 ? 15.141 -13.703 3.695 1 96.5 98 ASP B C 1
ATOM 2119 O O . ASP B 1 98 ? 15.781 -14.539 3.055 1 96.5 98 ASP B O 1
ATOM 2123 N N . GLY B 1 99 ? 15.078 -12.422 3.434 1 96.44 99 GLY B N 1
ATOM 2124 C CA . GLY B 1 99 ? 15.953 -11.859 2.414 1 96.44 99 GLY B CA 1
ATOM 2125 C C . GLY B 1 99 ? 15.461 -12.109 1.002 1 96.44 99 GLY B C 1
ATOM 2126 O O . GLY B 1 99 ? 16.109 -11.695 0.033 1 96.44 99 GLY B O 1
ATOM 2127 N N . LYS B 1 100 ? 14.383 -12.742 0.808 1 97.19 100 LYS B N 1
ATOM 2128 C CA . LYS B 1 100 ? 13.836 -13.031 -0.514 1 97.19 100 LYS B CA 1
ATOM 2129 C C . LYS B 1 100 ? 12.852 -11.953 -0.947 1 97.19 100 LYS B C 1
ATOM 2131 O O . LYS B 1 100 ? 12.445 -11.109 -0.139 1 97.19 100 LYS B O 1
ATOM 2136 N N . THR B 1 101 ? 12.602 -11.938 -2.207 1 98 101 THR B N 1
ATOM 2137 C CA . THR B 1 101 ? 11.438 -11.227 -2.709 1 98 101 THR B CA 1
ATOM 2138 C C . THR B 1 101 ? 10.203 -12.125 -2.697 1 98 101 THR B C 1
ATOM 2140 O O . THR B 1 101 ? 10.203 -13.195 -3.311 1 98 101 THR B O 1
ATOM 2143 N N . VAL B 1 102 ? 9.25 -11.75 -1.949 1 98.5 102 VAL B N 1
ATOM 2144 C CA . VAL B 1 102 ? 8 -12.508 -1.881 1 98.5 102 VAL B CA 1
ATOM 2145 C C . VAL B 1 102 ? 6.938 -11.828 -2.738 1 98.5 102 VAL B C 1
ATOM 2147 O O . VAL B 1 102 ? 6.691 -10.625 -2.602 1 98.5 102 VAL B O 1
ATOM 2150 N N . VAL B 1 103 ? 6.34 -12.562 -3.646 1 98.69 103 VAL B N 1
ATOM 2151 C CA . VAL B 1 103 ? 5.188 -12.078 -4.398 1 98.69 103 VAL B CA 1
ATOM 2152 C C . VAL B 1 103 ? 3.906 -12.68 -3.822 1 98.69 103 VAL B C 1
ATOM 2154 O O . VAL B 1 103 ? 3.658 -13.883 -3.959 1 98.69 103 VAL B O 1
ATOM 2157 N N . LEU B 1 104 ? 3.133 -11.852 -3.178 1 98.81 104 LEU B N 1
ATOM 2158 C CA . LEU B 1 104 ? 1.8 -12.242 -2.736 1 98.81 104 LEU B CA 1
ATOM 2159 C C . LEU B 1 104 ? 0.823 -12.266 -3.908 1 98.81 104 LEU B C 1
ATOM 2161 O O . LEU B 1 104 ? 0.849 -11.367 -4.758 1 98.81 104 LEU B O 1
ATOM 2165 N N . VAL B 1 105 ? 0.018 -13.289 -3.936 1 98.81 105 VAL B N 1
ATOM 2166 C CA . VAL B 1 105 ? -0.92 -13.422 -5.047 1 98.81 105 VAL B CA 1
ATOM 2167 C C . VAL B 1 105 ? -2.342 -13.555 -4.508 1 98.81 105 VAL B C 1
ATOM 2169 O O . VAL B 1 105 ? -2.613 -14.406 -3.656 1 98.81 105 VAL B O 1
ATOM 2172 N N . ASP B 1 106 ? -3.223 -12.75 -4.941 1 98.25 106 ASP B N 1
ATOM 2173 C CA . ASP B 1 106 ? -4.652 -12.812 -4.664 1 98.25 106 ASP B CA 1
ATOM 2174 C C . ASP B 1 106 ? -5.469 -12.641 -5.945 1 98.25 106 ASP B C 1
ATOM 2176 O O . ASP B 1 106 ? -4.93 -12.25 -6.984 1 98.25 106 ASP B O 1
ATOM 2180 N N . ASP B 1 107 ? -6.723 -12.984 -5.832 1 98 107 ASP B N 1
ATOM 2181 C CA . ASP B 1 107 ? -7.504 -12.914 -7.066 1 98 107 ASP B CA 1
ATOM 2182 C C . ASP B 1 107 ? -8.055 -11.508 -7.285 1 98 107 ASP B C 1
ATOM 2184 O O . ASP B 1 107 ? -7.941 -10.953 -8.383 1 98 107 ASP B O 1
ATOM 2188 N N . VAL B 1 108 ? -8.664 -10.891 -6.238 1 98.06 108 VAL B N 1
ATOM 2189 C CA . VAL B 1 108 ? -9.273 -9.578 -6.41 1 98.06 108 VAL B CA 1
ATOM 2190 C C . VAL B 1 108 ? -8.75 -8.625 -5.34 1 98.06 108 VAL B C 1
ATOM 2192 O O . VAL B 1 108 ? -8.789 -8.938 -4.148 1 98.06 108 VAL B O 1
ATOM 2195 N N . LEU B 1 109 ? -8.172 -7.523 -5.805 1 97.88 109 LEU B N 1
ATOM 2196 C CA . LEU B 1 109 ? -7.824 -6.438 -4.895 1 97.88 109 LEU B CA 1
ATOM 2197 C C . LEU B 1 109 ? -8.969 -5.434 -4.777 1 97.88 109 LEU B C 1
ATOM 2199 O O . LEU B 1 109 ? -9.359 -4.816 -5.773 1 97.88 109 LEU B O 1
ATOM 2203 N N . PHE B 1 110 ? -9.57 -5.316 -3.621 1 97 110 PHE B N 1
ATOM 2204 C CA . PHE B 1 110 ? -10.664 -4.402 -3.291 1 97 110 PHE B CA 1
ATOM 2205 C C . PHE B 1 110 ? -10.211 -3.369 -2.268 1 97 110 PHE B C 1
ATOM 2207 O O . PHE B 1 110 ? -9.406 -2.488 -2.578 1 97 110 PHE B O 1
ATOM 2214 N N . SER B 1 111 ? -10.477 -3.484 -0.976 1 96.69 111 SER B N 1
ATOM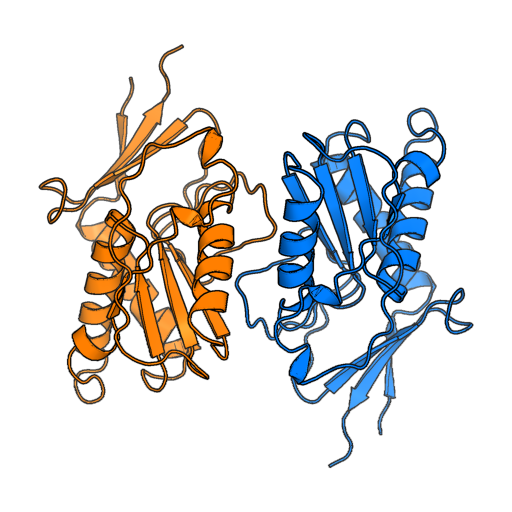 2215 C CA . SER B 1 111 ? -10.211 -2.5 0.066 1 96.69 111 SER B CA 1
ATOM 2216 C C . SER B 1 111 ? -8.742 -2.51 0.473 1 96.69 111 SER B C 1
ATOM 2218 O O . SER B 1 111 ? -8.242 -1.532 1.035 1 96.69 111 SER B O 1
ATOM 2220 N N . GLY B 1 112 ? -8.062 -3.572 0.303 1 96.94 112 GLY B N 1
ATOM 2221 C CA . GLY B 1 112 ? -6.676 -3.74 0.71 1 96.94 112 GLY B CA 1
ATOM 2222 C C . GLY B 1 112 ? -6.527 -4.398 2.068 1 96.94 112 GLY B C 1
ATOM 2223 O O . GLY B 1 112 ? -5.41 -4.652 2.523 1 96.94 112 GLY B O 1
ATOM 2224 N N . ARG B 1 113 ? -7.605 -4.754 2.693 1 95.25 113 ARG B N 1
ATOM 2225 C CA . ARG B 1 113 ? -7.566 -5.254 4.062 1 95.25 113 ARG B CA 1
ATOM 2226 C C . ARG B 1 113 ? -7.031 -6.68 4.113 1 95.25 113 ARG B C 1
ATOM 2228 O O . ARG B 1 113 ? -6.32 -7.051 5.047 1 95.25 113 ARG B O 1
ATOM 2235 N N . THR B 1 114 ? -7.379 -7.535 3.094 1 95.94 114 THR B N 1
ATOM 2236 C CA . THR B 1 114 ? -6.801 -8.875 3.033 1 95.94 114 THR B CA 1
ATOM 2237 C C . THR B 1 114 ? -5.281 -8.805 2.92 1 95.94 114 THR B C 1
ATOM 2239 O O . THR B 1 114 ? -4.566 -9.547 3.594 1 95.94 114 THR B O 1
ATOM 2242 N N . ILE B 1 115 ? -4.785 -7.871 2.137 1 97.5 115 ILE B N 1
ATOM 2243 C CA . ILE B 1 115 ? -3.352 -7.738 1.912 1 97.5 115 ILE B CA 1
ATOM 2244 C C . ILE B 1 115 ? -2.676 -7.227 3.182 1 97.5 115 ILE B C 1
ATOM 2246 O O . ILE B 1 115 ? -1.565 -7.648 3.516 1 97.5 115 ILE B O 1
ATOM 2250 N N . ARG B 1 116 ? -3.275 -6.32 3.863 1 96.38 116 ARG B N 1
ATOM 2251 C CA . ARG B 1 116 ? -2.729 -5.902 5.148 1 96.38 116 ARG B CA 1
ATOM 2252 C C . ARG B 1 116 ? -2.545 -7.094 6.082 1 96.38 116 ARG B C 1
ATOM 2254 O O . ARG B 1 116 ? -1.495 -7.242 6.711 1 96.38 116 ARG B O 1
ATOM 2261 N N . ALA B 1 117 ? -3.588 -7.91 6.16 1 94.88 117 ALA B N 1
ATOM 2262 C CA . ALA B 1 117 ? -3.512 -9.117 6.977 1 94.88 117 ALA B CA 1
ATOM 2263 C C . ALA B 1 117 ? -2.373 -10.023 6.516 1 94.88 117 ALA B C 1
ATOM 2265 O O . ALA B 1 117 ? -1.675 -10.625 7.336 1 94.88 117 ALA B O 1
ATOM 2266 N N . ALA B 1 118 ? -2.213 -10.086 5.25 1 97.25 118 ALA B N 1
ATOM 2267 C CA . ALA B 1 118 ? -1.154 -10.914 4.68 1 97.25 118 ALA B CA 1
ATOM 2268 C C . ALA B 1 118 ? 0.224 -10.398 5.078 1 97.25 118 ALA B C 1
ATOM 2270 O O . ALA B 1 118 ? 1.125 -11.18 5.383 1 97.25 118 ALA B O 1
ATOM 2271 N N . LEU B 1 119 ? 0.405 -9.094 5.039 1 97 119 LEU B N 1
ATOM 2272 C CA . LEU B 1 119 ? 1.676 -8.492 5.434 1 97 119 LEU B CA 1
ATOM 2273 C C . LEU B 1 119 ? 1.984 -8.789 6.898 1 97 119 LEU B C 1
ATOM 2275 O O . LEU B 1 119 ? 3.131 -9.078 7.246 1 97 119 LEU B O 1
ATOM 2279 N N . ASP B 1 120 ? 0.976 -8.766 7.688 1 93.31 120 ASP B N 1
ATOM 2280 C CA . ASP B 1 120 ? 1.143 -9.109 9.102 1 93.31 120 ASP B CA 1
ATOM 2281 C C . ASP B 1 120 ? 1.549 -10.57 9.266 1 93.31 120 ASP B C 1
ATOM 2283 O O . ASP B 1 120 ? 2.473 -10.875 10.023 1 93.31 120 ASP B O 1
ATOM 2287 N N . ALA B 1 121 ? 0.828 -11.398 8.586 1 94.75 121 ALA B N 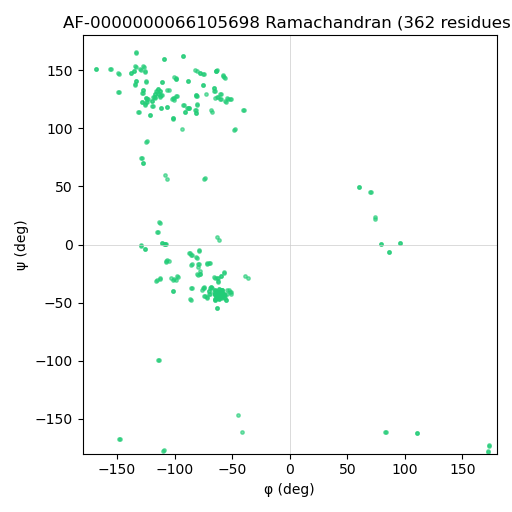1
ATOM 2288 C CA . ALA B 1 121 ? 1.126 -12.828 8.648 1 94.75 121 ALA B CA 1
ATOM 2289 C C . ALA B 1 121 ? 2.564 -13.109 8.219 1 94.75 121 ALA B C 1
ATOM 2291 O O . ALA B 1 121 ? 3.271 -13.883 8.875 1 94.75 121 ALA B O 1
ATOM 2292 N N . LEU B 1 122 ? 2.986 -12.453 7.164 1 95.88 122 LEU B N 1
ATOM 2293 C CA . LEU B 1 122 ? 4.336 -12.648 6.637 1 95.88 122 LEU B CA 1
ATOM 2294 C C . LEU B 1 122 ? 5.383 -12.227 7.664 1 95.88 122 LEU B C 1
ATOM 2296 O O . LEU B 1 122 ? 6.406 -12.898 7.816 1 95.88 122 LEU B O 1
ATOM 2300 N N . SER B 1 123 ? 5.133 -11.133 8.297 1 92.12 123 SER B N 1
ATOM 2301 C CA . SER B 1 123 ? 6.074 -10.586 9.266 1 92.12 123 SER B CA 1
ATOM 2302 C C . SER B 1 123 ? 6.324 -11.578 10.406 1 92.12 123 SER B C 1
ATOM 2304 O O . SER B 1 123 ? 7.402 -11.578 11.008 1 92.12 123 SER B O 1
ATOM 2306 N N . ASP B 1 124 ? 5.34 -12.438 10.68 1 92.31 124 ASP B N 1
ATOM 2307 C CA . ASP B 1 124 ? 5.465 -13.438 11.734 1 92.31 124 ASP B CA 1
ATOM 2308 C C . ASP B 1 124 ? 6.285 -14.633 11.258 1 92.31 124 ASP B C 1
ATOM 2310 O O . ASP B 1 124 ? 6.746 -15.445 12.07 1 92.31 124 ASP B O 1
ATOM 2314 N N . LEU B 1 125 ? 6.441 -14.75 9.961 1 95 125 LEU B N 1
ATOM 2315 C CA . LEU B 1 125 ? 7.086 -15.922 9.391 1 95 125 LEU B CA 1
ATOM 2316 C C . LEU B 1 125 ? 8.547 -15.633 9.062 1 95 125 LEU B C 1
ATOM 2318 O O . LEU B 1 125 ? 9.367 -16.562 8.984 1 95 125 LEU B O 1
ATOM 2322 N N . GLY B 1 126 ? 8.852 -14.461 8.75 1 94.25 126 GLY B N 1
ATOM 2323 C CA . GLY B 1 126 ? 10.188 -14.031 8.383 1 94.25 126 GLY B CA 1
ATOM 2324 C C . GLY B 1 126 ? 10.242 -12.594 7.891 1 94.25 126 GLY B C 1
ATOM 2325 O O . GLY B 1 126 ? 9.266 -11.852 8.016 1 94.25 126 GLY B O 1
ATOM 2326 N N . ARG B 1 127 ? 11.398 -12.195 7.395 1 93.5 127 ARG B N 1
ATOM 2327 C CA . ARG B 1 127 ? 11.594 -10.828 6.926 1 93.5 127 ARG B CA 1
ATOM 2328 C C . ARG B 1 127 ? 12.086 -10.805 5.484 1 93.5 127 ARG B C 1
ATOM 2330 O O . ARG B 1 127 ? 13.297 -10.734 5.238 1 93.5 127 ARG B O 1
ATOM 2337 N N . PRO B 1 128 ? 11.156 -10.797 4.602 1 97.19 128 PRO B N 1
ATOM 2338 C CA . PRO B 1 128 ? 11.57 -10.68 3.201 1 97.19 128 PRO B CA 1
ATOM 2339 C C . PRO B 1 128 ? 12.258 -9.344 2.902 1 97.19 128 PRO B C 1
ATOM 2341 O O . PRO B 1 128 ? 12 -8.344 3.578 1 97.19 128 PRO B O 1
ATOM 2344 N N . ARG B 1 129 ? 13.164 -9.383 1.955 1 96.75 129 ARG B N 1
ATOM 2345 C CA . ARG B 1 129 ? 13.773 -8.156 1.454 1 96.75 129 ARG B CA 1
ATOM 2346 C C . ARG B 1 129 ? 12.727 -7.227 0.853 1 96.75 129 ARG B C 1
ATOM 2348 O O . ARG B 1 129 ? 12.75 -6.016 1.088 1 96.75 129 ARG B O 1
ATOM 2355 N N . ALA B 1 130 ? 11.82 -7.84 0.096 1 97.94 130 ALA B N 1
ATOM 2356 C CA . ALA B 1 130 ? 10.734 -7.094 -0.537 1 97.94 130 ALA B CA 1
ATOM 2357 C C . ALA B 1 130 ? 9.484 -7.957 -0.668 1 97.94 130 ALA B C 1
ATOM 2359 O O . ALA B 1 130 ? 9.578 -9.18 -0.795 1 97.94 130 ALA B O 1
ATOM 2360 N N . VAL B 1 131 ? 8.398 -7.324 -0.57 1 98.62 131 VAL B N 1
ATOM 2361 C CA . VAL B 1 131 ? 7.109 -7.961 -0.829 1 98.62 131 VAL B CA 1
ATOM 2362 C C . VAL B 1 131 ? 6.402 -7.246 -1.979 1 98.62 131 VAL B C 1
ATOM 2364 O O . VAL B 1 131 ? 6.25 -6.023 -1.96 1 98.62 131 VAL B O 1
ATOM 2367 N N . ARG B 1 132 ? 6.07 -8 -2.996 1 98.75 132 ARG B N 1
ATOM 2368 C CA . ARG B 1 132 ? 5.27 -7.52 -4.117 1 98.75 132 ARG B CA 1
ATOM 2369 C C . ARG B 1 132 ? 3.871 -8.125 -4.094 1 98.75 132 ARG B C 1
ATOM 2371 O O . ARG B 1 132 ? 3.633 -9.125 -3.41 1 98.75 132 ARG B O 1
ATOM 2378 N N . LEU B 1 133 ? 2.998 -7.473 -4.766 1 98.88 133 LEU B N 1
ATOM 2379 C CA . LEU B 1 133 ? 1.615 -7.938 -4.812 1 98.88 133 LEU B CA 1
ATOM 2380 C C . LEU B 1 133 ? 1.158 -8.133 -6.254 1 98.88 133 LEU B C 1
ATOM 2382 O O . LEU B 1 133 ? 1.291 -7.23 -7.082 1 98.88 133 LEU B O 1
ATOM 2386 N N . ALA B 1 134 ? 0.726 -9.32 -6.582 1 98.94 134 ALA B N 1
ATOM 2387 C CA . ALA B 1 134 ? 0.104 -9.641 -7.863 1 98.94 134 ALA B CA 1
ATOM 2388 C C . ALA B 1 134 ? -1.369 -9.992 -7.688 1 98.94 134 ALA B C 1
ATOM 2390 O O . ALA B 1 134 ? -1.722 -10.789 -6.812 1 98.94 134 ALA B O 1
ATOM 2391 N N . VAL B 1 135 ? -2.184 -9.398 -8.516 1 98.81 135 VAL B N 1
ATOM 2392 C CA . VAL B 1 135 ? -3.609 -9.703 -8.469 1 98.81 135 VAL B CA 1
ATOM 2393 C C . VAL B 1 135 ? -4.152 -9.891 -9.883 1 98.81 135 VAL B C 1
ATOM 2395 O O . VAL B 1 135 ? -3.639 -9.289 -10.836 1 98.81 135 VAL B O 1
ATOM 2398 N N . LEU B 1 136 ? -5.152 -10.727 -9.984 1 98.69 136 LEU B N 1
ATOM 2399 C CA . LEU B 1 136 ? -5.777 -10.898 -11.297 1 98.69 136 LEU B CA 1
ATOM 2400 C C . LEU B 1 136 ? -6.637 -9.688 -11.648 1 98.69 136 LEU B C 1
ATOM 2402 O O . LEU B 1 136 ? -6.562 -9.18 -12.766 1 98.69 136 LEU B O 1
ATOM 2406 N N . VAL B 1 137 ? -7.422 -9.242 -10.641 1 98.56 137 VAL B N 1
ATOM 2407 C CA . VAL B 1 137 ? -8.344 -8.133 -10.883 1 98.56 137 VAL B CA 1
ATOM 2408 C C . VAL B 1 137 ? -8.125 -7.047 -9.828 1 98.56 137 VAL B C 1
ATOM 2410 O O . VAL B 1 137 ? -8.062 -7.336 -8.633 1 98.56 137 VAL B O 1
ATOM 2413 N N . ASP B 1 138 ? -7.977 -5.871 -10.195 1 98.31 138 ASP B N 1
ATOM 2414 C CA . ASP B 1 138 ? -8.039 -4.691 -9.344 1 98.31 138 ASP B CA 1
ATOM 2415 C C . ASP B 1 138 ? -9.328 -3.91 -9.578 1 98.31 138 ASP B C 1
ATOM 2417 O O . ASP B 1 138 ? -9.531 -3.344 -10.656 1 98.31 138 ASP B O 1
ATOM 2421 N N . ARG B 1 139 ? -10.148 -3.795 -8.516 1 97.31 139 ARG B N 1
ATOM 2422 C CA . ARG B 1 139 ? -11.469 -3.215 -8.75 1 97.31 139 ARG B CA 1
ATOM 2423 C C . ARG B 1 139 ? -11.586 -1.844 -8.094 1 97.31 139 ARG B C 1
ATOM 2425 O O . ARG B 1 139 ? -12.641 -1.207 -8.172 1 97.31 139 ARG B O 1
ATOM 2432 N N . GLY B 1 140 ? -10.578 -1.469 -7.52 1 95.94 140 GLY B N 1
ATOM 2433 C CA . GLY B 1 140 ? -10.602 -0.168 -6.871 1 95.94 140 GLY B CA 1
ATOM 2434 C C . GLY B 1 140 ? -11.211 -0.203 -5.48 1 95.94 140 GLY B C 1
ATOM 2435 O O . GLY B 1 140 ? -11.086 -1.202 -4.77 1 95.94 140 GLY B O 1
ATOM 2436 N N . HIS B 1 141 ? -11.641 0.951 -4.949 1 95.94 141 HIS B N 1
ATOM 2437 C CA . HIS B 1 141 ? -12.328 1.123 -3.676 1 95.94 141 HIS B CA 1
ATOM 2438 C C . HIS B 1 141 ? -11.391 0.866 -2.502 1 95.94 141 HIS B C 1
ATOM 2440 O O . HIS B 1 141 ? -11.758 0.171 -1.552 1 95.94 141 HIS B O 1
ATOM 2446 N N . ARG B 1 142 ? -10.211 1.434 -2.619 1 97 142 ARG B N 1
ATOM 2447 C CA . ARG B 1 142 ? -9.18 1.219 -1.611 1 97 142 ARG B CA 1
ATOM 2448 C C . ARG B 1 142 ? -9.586 1.83 -0.274 1 97 142 ARG B C 1
ATOM 2450 O O . ARG B 1 142 ? -10.094 2.951 -0.226 1 97 142 ARG B O 1
ATOM 2457 N N . GLU B 1 143 ? -9.375 1.054 0.761 1 97.56 143 GLU B N 1
ATOM 2458 C CA . GLU B 1 143 ? -9.516 1.562 2.121 1 97.56 143 GLU B CA 1
ATOM 2459 C C . GLU B 1 143 ? -8.156 1.729 2.793 1 97.56 143 GLU B C 1
ATOM 2461 O O . GLU B 1 143 ? -8.055 2.352 3.852 1 97.56 143 GLU B O 1
ATOM 2466 N N . LEU B 1 144 ? -7.133 1.173 2.287 1 98.25 144 LEU B N 1
ATOM 2467 C CA . LEU B 1 144 ? -5.766 1.253 2.785 1 98.25 144 LEU B CA 1
ATOM 2468 C C . LEU B 1 144 ? -4.801 1.638 1.667 1 98.25 144 LEU B C 1
ATOM 2470 O O . LEU B 1 144 ? -5.078 1.394 0.49 1 98.25 144 LEU B O 1
ATOM 2474 N N . PRO B 1 145 ? -3.693 2.322 1.994 1 98.38 145 PRO B N 1
ATOM 2475 C CA . PRO B 1 145 ? -2.744 2.738 0.959 1 98.38 145 PRO B CA 1
ATOM 2476 C C . PRO B 1 145 ? -1.915 1.575 0.416 1 98.38 145 PRO B C 1
ATOM 2478 O O . PRO B 1 145 ? -0.684 1.645 0.401 1 98.38 145 PRO B O 1
ATOM 2481 N N . ILE B 1 146 ? -2.572 0.585 -0.081 1 98.31 146 ILE B N 1
ATOM 2482 C CA . ILE B 1 146 ? -1.999 -0.631 -0.647 1 98.31 146 ILE B CA 1
ATOM 2483 C C . ILE B 1 146 ? -2.299 -0.695 -2.143 1 98.31 146 ILE B C 1
ATOM 2485 O O . ILE B 1 146 ? -3.416 -0.394 -2.572 1 98.31 146 ILE B O 1
ATOM 2489 N N . ARG B 1 147 ? -1.3 -1.011 -2.926 1 98 147 ARG B N 1
ATOM 2490 C CA . ARG B 1 147 ? -1.47 -1.136 -4.371 1 98 147 ARG B CA 1
ATOM 2491 C C . ARG B 1 147 ? -0.722 -2.354 -4.906 1 98 147 ARG B C 1
ATOM 2493 O O . ARG B 1 147 ? 0.384 -2.656 -4.453 1 98 147 ARG B O 1
ATOM 2500 N N . ALA B 1 148 ? -1.265 -2.934 -5.906 1 98.62 148 ALA B N 1
ATOM 2501 C CA . ALA B 1 148 ? -0.622 -4.09 -6.531 1 98.62 148 ALA B CA 1
ATOM 2502 C C . ALA B 1 148 ? 0.528 -3.652 -7.434 1 98.62 148 ALA B C 1
ATOM 2504 O O . ALA B 1 148 ? 0.472 -2.586 -8.055 1 98.62 148 ALA B O 1
ATOM 2505 N N . ASP B 1 149 ? 1.51 -4.461 -7.504 1 98.5 149 ASP B N 1
ATOM 2506 C CA . ASP B 1 149 ? 2.619 -4.25 -8.43 1 98.5 149 ASP B CA 1
ATOM 2507 C C . ASP B 1 149 ? 2.301 -4.82 -9.812 1 98.5 149 ASP B C 1
ATOM 2509 O O . ASP B 1 149 ? 2.725 -4.27 -10.828 1 98.5 149 ASP B O 1
ATOM 2513 N N . PHE B 1 150 ? 1.632 -5.945 -9.828 1 98.81 150 PHE B N 1
ATOM 2514 C CA . PHE B 1 150 ? 1.28 -6.664 -11.047 1 98.81 150 PHE B CA 1
ATOM 2515 C C . PHE B 1 150 ? -0.22 -6.926 -11.102 1 98.81 150 PHE B C 1
ATOM 2517 O O . PHE B 1 150 ? -0.78 -7.57 -10.219 1 98.81 150 PHE B O 1
ATOM 2524 N N . VAL B 1 151 ? -0.838 -6.406 -12.148 1 98.81 151 VAL B N 1
ATOM 2525 C CA . VAL B 1 151 ? -2.291 -6.488 -12.242 1 98.81 151 VAL B CA 1
ATOM 2526 C C . VAL B 1 151 ? -2.686 -7.172 -13.555 1 98.81 151 VAL B C 1
ATOM 2528 O O . VAL B 1 151 ? -2.199 -6.801 -14.625 1 98.81 151 VAL B O 1
ATOM 2531 N N . GLY B 1 152 ? -3.463 -8.203 -13.414 1 98.62 152 GLY B N 1
ATOM 2532 C CA . GLY B 1 152 ? -3.99 -8.812 -14.625 1 98.62 152 GLY B CA 1
ATOM 2533 C C . GLY B 1 152 ? -4.891 -7.879 -15.414 1 98.62 152 GLY B C 1
ATOM 2534 O O . GLY B 1 152 ? -4.637 -7.609 -16.594 1 98.62 152 GLY B O 1
ATOM 2535 N N . LYS B 1 153 ? -5.898 -7.379 -14.68 1 98 153 LYS B N 1
ATOM 2536 C CA . LYS B 1 153 ? -6.852 -6.473 -15.32 1 98 153 LYS B CA 1
ATOM 2537 C C . LYS B 1 153 ? -7.398 -5.461 -14.32 1 98 153 LYS B C 1
ATOM 2539 O O . LYS B 1 153 ? -7.793 -5.824 -13.211 1 98 153 LYS B O 1
ATOM 2544 N N . ASN B 1 154 ? -7.379 -4.191 -14.711 1 97.56 154 ASN B N 1
ATOM 2545 C CA . ASN B 1 154 ? -8.141 -3.186 -13.984 1 97.56 154 ASN B CA 1
ATOM 2546 C C . ASN B 1 154 ? -9.617 -3.205 -14.383 1 97.56 154 ASN B C 1
ATOM 2548 O O . ASN B 1 154 ? -9.953 -3.068 -15.562 1 97.56 154 ASN B O 1
ATOM 2552 N N . LEU B 1 155 ? -10.469 -3.438 -13.453 1 94.69 155 LEU B N 1
ATOM 2553 C CA . LEU B 1 155 ? -11.906 -3.555 -13.688 1 94.69 155 LEU B CA 1
ATOM 2554 C C . LEU B 1 155 ? -12.688 -2.646 -12.742 1 94.69 155 LEU B C 1
ATOM 2556 O O . LEU B 1 155 ? -13.297 -3.121 -11.781 1 94.69 155 LEU B O 1
ATOM 2560 N N . PRO B 1 156 ? -12.641 -1.328 -13.047 1 88.62 156 PRO B N 1
ATOM 2561 C CA . PRO B 1 156 ? -13.461 -0.452 -12.203 1 88.62 156 PRO B CA 1
ATOM 2562 C C . PRO B 1 156 ? -14.906 -0.924 -12.086 1 88.62 156 PRO B C 1
ATOM 2564 O O . PRO B 1 156 ? -15.5 -1.351 -13.078 1 88.62 156 PRO B O 1
ATOM 2567 N N . SER B 1 157 ? -15.391 -1.116 -10.891 1 89.75 157 SER B N 1
ATOM 2568 C CA . SER B 1 157 ? -16.734 -1.587 -10.594 1 89.75 157 SER B CA 1
ATOM 2569 C C . SER B 1 157 ? -17.391 -0.754 -9.5 1 89.75 157 SER B C 1
ATOM 2571 O O . SER B 1 157 ? -16.703 -0.094 -8.719 1 89.75 157 SER B O 1
ATOM 2573 N N . ALA B 1 158 ? -18.703 -0.725 -9.555 1 90.5 158 ALA B N 1
ATOM 2574 C CA . ALA B 1 158 ? -19.406 -0.073 -8.445 1 90.5 158 ALA B CA 1
ATOM 2575 C C . ALA B 1 158 ? -19.172 -0.824 -7.137 1 90.5 158 ALA B C 1
ATOM 2577 O O . ALA B 1 158 ? -18.969 -2.041 -7.137 1 90.5 158 ALA B O 1
ATOM 2578 N N . ALA B 1 159 ? -19.188 -0.069 -6.07 1 89.38 159 ALA B N 1
ATOM 2579 C CA . ALA B 1 159 ? -19.016 -0.681 -4.754 1 89.38 159 ALA B CA 1
ATOM 2580 C C . ALA B 1 159 ? -20.062 -1.754 -4.5 1 89.38 159 ALA B C 1
ATOM 2582 O O . ALA B 1 159 ? -19.812 -2.715 -3.768 1 89.38 159 ALA B O 1
ATOM 2583 N N . SER B 1 160 ? -21.188 -1.639 -5.172 1 91.25 160 SER B N 1
ATOM 2584 C CA . SER B 1 160 ? -22.312 -2.551 -4.957 1 91.25 160 SER B CA 1
ATOM 2585 C C . SER B 1 160 ? -22.156 -3.816 -5.797 1 91.25 160 SER B C 1
ATOM 2587 O O . SER B 1 160 ? -22.859 -4.805 -5.562 1 91.25 160 SER B O 1
ATOM 2589 N N . GLU B 1 161 ? -21.328 -3.732 -6.73 1 93.31 161 GLU B N 1
ATOM 2590 C CA . GLU B 1 161 ? -21.125 -4.891 -7.594 1 93.31 161 GLU B CA 1
ATOM 2591 C C . GLU B 1 161 ? -20.156 -5.887 -6.953 1 93.31 161 GLU B C 1
ATOM 2593 O O . GLU B 1 161 ? -19.266 -5.5 -6.195 1 93.31 161 GLU B O 1
ATOM 2598 N N . ARG B 1 162 ? -20.422 -7.129 -7.332 1 93.75 162 ARG B N 1
ATOM 2599 C CA . ARG B 1 162 ? -19.562 -8.188 -6.828 1 93.75 162 ARG B CA 1
ATOM 2600 C C . ARG B 1 162 ? -18.797 -8.859 -7.969 1 93.75 162 ARG B C 1
ATOM 2602 O O . ARG B 1 162 ? -19.375 -9.164 -9.016 1 93.75 162 ARG B O 1
ATOM 2609 N N . ILE B 1 163 ? -17.531 -9.008 -7.766 1 95.38 163 ILE B N 1
ATOM 2610 C CA . ILE B 1 163 ? -16.688 -9.688 -8.75 1 95.38 163 ILE B CA 1
ATOM 2611 C C . ILE B 1 163 ? -16.469 -11.133 -8.32 1 95.38 163 ILE B C 1
ATOM 2613 O O . ILE B 1 163 ? -16.047 -11.398 -7.191 1 95.38 163 ILE B O 1
ATOM 2617 N N . PHE B 1 164 ? -16.734 -12.055 -9.188 1 95.31 164 PHE B N 1
ATOM 2618 C CA . PHE B 1 164 ? -16.516 -13.469 -8.945 1 95.31 164 PHE B CA 1
ATOM 2619 C C . PHE B 1 164 ? -15.414 -14.016 -9.844 1 95.31 164 PHE B C 1
ATOM 2621 O O . PHE B 1 164 ? -15.43 -13.805 -11.055 1 95.31 164 PHE B O 1
ATOM 2628 N N . VAL B 1 165 ? -14.484 -14.633 -9.25 1 97.19 165 VAL B N 1
ATOM 2629 C CA . VAL B 1 165 ? -13.398 -15.289 -9.984 1 97.19 165 VAL B CA 1
ATOM 2630 C C . VAL B 1 165 ? -13.523 -16.797 -9.844 1 97.19 165 VAL B C 1
ATOM 2632 O O . VAL B 1 165 ? -13.648 -17.328 -8.734 1 97.19 165 VAL B O 1
ATOM 2635 N N . ARG B 1 166 ? -13.5 -17.453 -10.93 1 96.81 166 ARG B N 1
ATOM 2636 C CA . ARG B 1 166 ? -13.609 -18.906 -10.969 1 96.81 166 ARG B CA 1
ATOM 2637 C C . ARG B 1 166 ? -12.43 -19.531 -11.711 1 96.81 166 ARG B C 1
ATOM 2639 O O . ARG B 1 166 ? -11.984 -19 -12.727 1 96.81 166 ARG B O 1
ATOM 2646 N N . PHE B 1 167 ? -11.969 -20.609 -11.188 1 97.06 167 PHE B N 1
ATOM 2647 C CA . PHE B 1 167 ? -10.914 -21.375 -11.828 1 97.06 167 PHE B CA 1
ATOM 2648 C C . PHE B 1 167 ? -11.328 -22.828 -12.008 1 97.06 167 PHE B C 1
ATOM 2650 O O . PHE B 1 167 ? -12.07 -23.375 -11.188 1 97.06 167 PHE B O 1
ATOM 2657 N N . ALA B 1 168 ? -10.82 -23.422 -13.055 1 96.12 168 ALA B N 1
ATOM 2658 C CA . ALA B 1 168 ? -11.125 -24.812 -13.352 1 96.12 168 ALA B CA 1
ATOM 2659 C C . ALA B 1 168 ? -10.844 -25.703 -12.156 1 96.12 168 ALA B C 1
ATOM 2661 O O . ALA B 1 168 ? -11.633 -26.609 -11.836 1 96.12 168 ALA B O 1
ATOM 2662 N N . GLU B 1 169 ? -9.781 -25.484 -11.406 1 93.31 169 GLU B N 1
ATOM 2663 C CA . GLU B 1 169 ? -9.312 -26.297 -10.289 1 93.31 169 GLU B CA 1
ATOM 2664 C C . GLU B 1 169 ? -10.312 -26.266 -9.133 1 93.31 169 GLU B C 1
ATOM 2666 O O . GLU B 1 169 ? -10.414 -27.234 -8.383 1 93.31 169 GLU B O 1
ATOM 2671 N N . VAL B 1 170 ? -11.07 -25.141 -9.039 1 92.06 170 VAL B N 1
ATOM 2672 C CA . VAL B 1 170 ? -11.922 -24.938 -7.867 1 92.06 170 VAL B CA 1
ATOM 2673 C C . VAL B 1 170 ? -13.391 -24.922 -8.289 1 92.06 170 VAL B C 1
ATOM 2675 O O . VAL B 1 170 ? -14.25 -25.438 -7.574 1 92.06 170 VAL B O 1
ATOM 2678 N N . ASP B 1 171 ? -13.633 -24.406 -9.609 1 93.56 171 ASP B N 1
ATOM 2679 C CA . ASP B 1 171 ? -15.008 -24.109 -9.984 1 93.56 171 ASP B CA 1
ATOM 2680 C C . ASP B 1 171 ? -15.398 -24.828 -11.273 1 93.56 171 ASP B C 1
ATOM 2682 O O . ASP B 1 171 ? -16.531 -24.719 -11.734 1 93.56 171 ASP B O 1
ATOM 2686 N N . GLY B 1 172 ? -14.445 -25.5 -11.859 1 94.94 172 GLY B N 1
ATOM 2687 C CA . GLY B 1 172 ? -14.719 -26.234 -13.078 1 94.94 172 GLY B CA 1
ATOM 2688 C C . GLY B 1 172 ? -14.594 -25.391 -14.336 1 94.94 172 GLY B C 1
ATOM 2689 O O . GLY B 1 172 ? -14.727 -25.906 -15.445 1 94.94 172 GLY B O 1
ATOM 2690 N N . GLN B 1 173 ? -14.391 -24.078 -14.141 1 95.31 173 GLN B N 1
ATOM 2691 C CA . GLN B 1 173 ? -14.211 -23.203 -15.289 1 95.31 173 GLN B CA 1
ATOM 2692 C C . GLN B 1 173 ? -13.43 -21.953 -14.914 1 95.31 173 GLN B C 1
ATOM 2694 O O . GLN B 1 173 ? -13.477 -21.5 -13.766 1 95.31 173 GLN B O 1
ATOM 2699 N N . ASP B 1 174 ? -12.734 -21.453 -15.906 1 97.5 174 ASP B N 1
ATOM 2700 C CA . ASP B 1 174 ? -12.047 -20.172 -15.727 1 97.5 174 ASP B CA 1
ATOM 2701 C C . ASP B 1 174 ? -12.93 -19.016 -16.172 1 97.5 174 ASP B C 1
ATOM 2703 O O . ASP B 1 174 ? -13.32 -18.938 -17.344 1 97.5 174 ASP B O 1
ATOM 2707 N N . ALA B 1 175 ? -13.203 -18.141 -15.258 1 97.69 175 ALA B N 1
ATOM 2708 C CA . ALA B 1 175 ? -13.961 -16.969 -15.664 1 97.69 175 ALA B CA 1
ATOM 2709 C C . ALA B 1 175 ? -13.953 -15.906 -14.562 1 97.69 175 ALA B C 1
ATOM 2711 O O . ALA B 1 175 ? -13.812 -16.234 -13.383 1 97.69 175 ALA B O 1
ATOM 2712 N N . VAL B 1 176 ? -14.047 -14.688 -14.93 1 97.5 176 VAL B N 1
ATOM 2713 C CA . VAL B 1 176 ? -14.344 -13.586 -14.023 1 97.5 176 VAL B CA 1
ATOM 2714 C C . VAL B 1 176 ? -15.672 -12.938 -14.414 1 97.5 176 VAL B C 1
ATOM 2716 O O . VAL B 1 176 ? -15.875 -12.562 -15.57 1 97.5 176 VAL B O 1
ATOM 2719 N N . THR B 1 177 ? -16.531 -12.844 -13.438 1 96.94 177 THR B N 1
ATOM 2720 C CA . THR B 1 177 ? -17.859 -12.273 -13.703 1 96.94 177 THR B CA 1
ATOM 2721 C C . THR B 1 177 ? -18.156 -11.156 -12.711 1 96.94 177 THR B C 1
ATOM 2723 O O . THR B 1 177 ? -17.562 -11.086 -11.633 1 96.94 177 THR B O 1
ATOM 2726 N N . ILE B 1 178 ? -18.984 -10.258 -13.133 1 95.62 178 ILE B N 1
ATOM 2727 C CA . ILE B 1 178 ? -19.5 -9.188 -12.289 1 95.62 178 ILE B CA 1
ATOM 2728 C C . ILE B 1 178 ? -21 -9.359 -12.109 1 95.62 178 ILE B C 1
ATOM 2730 O O . ILE B 1 178 ? -21.719 -9.617 -13.078 1 95.62 178 ILE B O 1
ATOM 2734 N N . GLU B 1 179 ? -21.422 -9.312 -10.859 1 93.12 179 GLU B N 1
ATOM 2735 C CA . GLU B 1 179 ? -22.844 -9.422 -10.562 1 93.12 179 GLU B CA 1
ATOM 2736 C C . GLU B 1 179 ? -23.359 -8.164 -9.867 1 93.12 179 GLU B C 1
ATOM 2738 O O . GLU B 1 179 ? -22.703 -7.637 -8.961 1 93.12 179 GLU B O 1
ATOM 2743 N N . GLU B 1 180 ? -24.422 -7.582 -10.406 1 81.44 180 GLU B N 1
ATOM 2744 C CA . GLU B 1 180 ? -25.047 -6.418 -9.789 1 81.44 180 GLU B CA 1
ATOM 2745 C C . GLU B 1 180 ? -25.984 -6.832 -8.656 1 81.44 180 GLU B C 1
ATOM 2747 O O . GLU B 1 180 ? -26.641 -7.863 -8.742 1 81.44 180 GLU B O 1
ATOM 2752 N N . GLY B 1 181 ? -25.703 -6.523 -7.359 1 67.38 181 GLY B N 1
ATOM 2753 C CA . GLY B 1 181 ? -26.594 -6.816 -6.25 1 67.38 181 GLY B CA 1
ATOM 2754 C C . GLY B 1 181 ? -28.016 -6.398 -6.504 1 67.38 181 GLY B C 1
ATOM 2755 O O . GLY B 1 181 ? -28.281 -5.484 -7.293 1 67.38 181 GLY B O 1
ATOM 2756 N N . GLY B 1 182 ? -28.906 -7.324 -6.895 1 51.59 182 GLY B N 1
ATOM 2757 C CA . GLY B 1 182 ? -30.312 -6.961 -6.93 1 51.59 182 GLY B CA 1
ATOM 2758 C C . GLY B 1 182 ? -30.734 -6.105 -5.754 1 51.59 182 GLY B C 1
ATOM 2759 O O . GLY B 1 182 ? -30.328 -6.352 -4.617 1 51.59 182 GLY B O 1
ATOM 2760 N N . ALA B 1 183 ? -31.188 -4.781 -5.887 1 38.22 183 ALA B N 1
ATOM 2761 C CA . ALA B 1 183 ? -32 -4.121 -4.859 1 38.22 183 ALA B CA 1
ATOM 2762 C C . ALA B 1 183 ? -33.125 -5.043 -4.367 1 38.22 183 ALA B C 1
ATOM 2764 O O . ALA B 1 183 ? -33.625 -5.863 -5.129 1 38.22 183 ALA B O 1
#

InterPro domains:
  IPR000836 Phosphoribosyltransferase domain [PF00156] (8-151)
  IPR000836 Phosphoribosyltransferase domain [cd06223] (15-152)
  IPR023050 Bifunctional protein PyrR [MF_01219] (3-180)
  IPR029057 Phosphoribosyltransferase-like [G3DSA:3.40.50.2020] (2-182)
  IPR029057 Phosphoribosyltransferase-like [SSF53271] (5-174)
  IPR050137 PyrR bifunctional [PTHR11608] (4-180)

Radius of gyration: 21.58 Å; Cα contacts (8 Å, |Δi|>4): 776; chains: 2; bounding box: 64×55×45 Å

pLDDT: mean 91.44, std 11.41, range [37.81, 98.94]

Solvent-accessible surface area (backbone atoms only — not comparable to full-atom values): 19042 Å² total; per-residue (Å²): 107,66,71,43,80,77,38,43,52,69,54,49,52,51,27,40,49,51,43,29,51,49,51,32,60,74,56,70,46,66,75,56,45,36,33,30,1,32,73,69,62,5,30,55,50,25,48,52,32,32,48,47,37,26,68,74,36,56,90,72,45,69,60,44,67,59,29,31,29,30,43,47,33,60,93,47,40,91,48,39,92,76,54,74,70,69,75,79,51,78,63,38,72,50,58,87,44,60,66,15,40,33,35,37,21,38,48,70,42,46,39,35,58,69,55,53,11,38,54,54,45,44,58,76,72,36,56,48,60,24,39,44,29,36,25,46,31,37,35,47,73,65,26,35,42,52,48,67,75,33,66,46,37,82,48,83,56,57,90,67,42,43,78,45,79,37,39,48,94,83,63,71,38,48,34,29,33,40,33,44,63,70,131,108,65,71,45,80,78,36,41,52,70,52,49,51,53,26,42,50,51,43,30,52,50,52,30,61,74,56,72,46,66,76,57,47,36,31,30,1,31,73,70,62,5,30,56,50,26,49,52,30,32,48,46,38,27,68,74,36,57,89,72,44,67,59,42,66,59,29,31,28,28,44,48,35,58,91,48,41,93,48,38,90,77,52,74,72,67,76,79,49,78,63,37,72,50,58,89,45,59,66,15,39,34,35,39,22,37,47,69,43,45,39,37,60,71,56,52,11,38,53,54,45,43,59,76,73,37,54,48,60,25,39,42,28,35,26,46,31,37,35,48,74,63,28,35,42,53,46,68,76,32,68,45,36,81,47,84,59,58,91,68,43,43,79,45,79,38,38,48,93,82,62,71,38,48,36,28,34,40,32,46,63,70,132

Organism: Leifsonia xyli subsp. xyli (strain CTCB07) (NCBI:txid281090)

Secondary structure (DSSP, 8-state):
--EEEEE-HHHHHHHHHHHHHHHHHHHTSSTTEEEEEPTTHHHHHHHHHHHHHHHHTTTT---GGGTEEE---GGG-TTTTT-TTSPPPPPB-SS--TTSEEEEEEEEESSSHHHHHHHHHHHHH---SEEEEEEEEE----SSSB--SEEEEE----TTEEEEEE-HHHHSS-EEEEEE---/--EEEEE-HHHHHHHHHHHHHHHHHHHTSSTTEEEEEPTTHHHHHHHHHHHHHHHHTTTT---GGGTEEE---GGG-TTTTT-TTSPPPPPB-SS--TTSEEEEEEEEESSSHHHHHHHHHHHHH---SEEEEEEEEE----SSSB--SEEEEE----TTEEEEEE-HHHHSS-EEEEEE---

Foldseek 3Di:
DDKDFDDFPVLLLVLLLVLLVLVCVVQVHCPLAAEEAEPDVRLVSSLSSLVSNCVVVVPRDDDSLLRYWYFFLQVQAPCCVPPVPDDTDDTDTSDQNEQGEYEYGYAEDAQCRSVVSRVVSVVVRYHYPYYAYEYAEYQYHYNDPDDHPGYSDYHHDDPQKDWDADDCVRHVGGTIMIDHPDD/DDKDFDDFPVLLLVLLLVLLVVVCVVQVHCPLAAEEAEPDVRLVSSLSSLVSNCVVVVPRDDDSLLRYWYFFLQVQAPCCVPPVPDDTDDTDTSDQNEQGEYEYGYAEDAQCRSVVSRVVSVVVRYHYPYYAYEYAEYQYHYNDPDDHPGYSDYHHDDPQKDWDADDCVRHVGGTIMIDHPDD

Sequence (366 aa):
MVTRVVLQQADISRALTRISHEILESNRGIDGLAILGIPTRGVVLARRIAESIQRIEQEAVGASADIVGALDVTMYRDDLARNPTRAPQPTSLPGPIDGKTVVLVDDVLFSGRTIRAALDALSDLGRPRAVRLAVLVDRGHRELPIRADFVGKNLPSAASERIFVRFAEVDGQDAVTIEEGGAMVTRVVLQQADISRALTRISHEILESNRGIDGLAILGIPTRGVVLARRIAESIQRIEQEAVGASADIVGALDVTMYRDDLARNPTRAPQPTSLPGPIDGKTVVLVDDVLFSGRTIRAALDALSDLGRPRAVRLAVLVDRGHRELPIRADFVGKNLPSAASERIFVRFAEVDGQDAVTIEEGGA

=== Feature glossary ===
A reading guide for the features in this record.

Start from the sequence.

  · This is the polypeptide sequence — one letter per residue, N-terminus first. Length ranges from a few dozen residues for small domains to over a thousand for large multi-domain proteins.

Fold it, and you get atomic coordinates and the backbone conformation that goes with them.

  · Structure coordinates are given as an mmCIF _atom_site loop: one row per atom with element, residue name, chain id, sequence number, and x/y/z position in Å. Only the four main-chain atoms per residue are included here; side chains are omitted to keep the record compact.

  · Backbone dihedral angles. Every residue except chain termini has a φ (preceding-C → N → Cα → C) and a ψ (N → Cα → C → next-N). They are reported in degrees following the IUPAC sign convention. Secondary structure is essentially a statement about which (φ, ψ) basin each residue occupies.

  · The SS8 string is DSSP's per-residue secondary-structure call. α-helix (H) means an i→i+4 H-bond ladder; β-strand (E) means the residue participates in a β-sheet; 3₁₀ (G) and π (I) are tighter and wider helices; T/S are turns/bends; '-' is loop.

  · SS3 is a coarse helix/strand/coil call (letters a/b/c) made by the P-SEA algorithm from inter-Cα distances and dihedrals. It is less detailed than DSSP but needs only Cα positions.

Summarize the fold with a handful of shape descriptors and a per-residue structural alphabet.

  · Radius of gyration (Rg) is the root-mean-square distance of Cα atoms from their centroid — a single number for overall size and compactness. A globular domain of N residues has Rg ≈ 2.2·N^0.38 Å; an extended or disordered chain has a much larger Rg. The Cα contact count is the number of residue pairs whose Cα atoms are within 8 Å and are more than four positions apart in sequence — a standard proxy for tertiary packing density. The bounding box is the smallest axis-aligned box enclosing all Cα atoms.

  · The Foldseek 3Di string encodes local tertiary geometry as a 20-letter alphabet — one character per residue — derived from the relative positions of nearby Cα atoms. Unlike the amino-acid sequence, 3Di is a direct function of the 3D structure, so two proteins with the same fold have similar 3Di strings even at low sequence identity.

  · Solvent-accessible surface area (SASA) is the area in Å² traced out by the centre of a 1.4 Å probe sphere (a water molecule) rolled over the protein's van der Waals surface (Shrake–Rupley / Lee–Richards construction). Buried residues have near-zero SASA; fully exposed residues can exceed 200 Å². The total SASA scales roughly with the number of surface residues.

Ask how reliable the model is.

  · pLDDT (predicted Local Distance Difference Test) is AlphaFold's per-residue confidence score, ranging from 0 to 100. Values above 90 indicate high confidence (typically well-packed cores); 70–90 is confident; 50–70 low confidence; below 50 usually means the region is disordered or the prediction is unreliable there. AlphaFold stores pLDDT in the mmCIF B-factor column.

  · B-factor (Debye–Waller factor) reflects atomic displacement in the crystal lattice. It is an experimental observable (units Å²), not a prediction; low values mean the atom is pinned down, high values mean it moves or is heterogeneous across the crystal.

  · Predicted Aligned Error (PAE) is an AlphaFold confidence matrix: entry (i, j) is the expected error in the position of residue j, in ångströms, when the prediction is superimposed on the true structure at residue i. Low PAE within a block of residues means that block is internally rigid and well-predicted; high PAE between two blocks means their relative placement is uncertain even if each block individually is confident.

Place it in context: what it resembles, what it is annotated as, and how it looks.

  · Nearest PDB neighbors are the top structural matches found by Foldseek when searching this structure against the entire Protein Data Bank. Each hit reports a TM-score (0 to 1; >0.5 almost always implies the same fold) and an E-value. These are *structural* homologs — they may share no detectable sequence similarity.

  · Functional annotations link the protein to curated databases. InterPro entries identify conserved domains and families by matching the sequence against member-database signatures (Pfam, PROSITE, CDD, …). Gene Ontology (GO) terms describe molecular function, biological process, and cellular component in a controlled vocabulary. CATH places the structure in a hierarchical fold classification (Class/Architecture/Topology/Homologous-superfamily). The organism is the source species.

  · Three diagnostic plots accompany the record. The Cα contact map visualizes the tertiary structure as a 2D adjacency matrix (8 Å cutoff, sequence-local contacts suppressed). The Ramachandran plot shows the distribution of backbone (φ, ψ) torsions, with points in the α and β basins reflecting secondary structure content. The PAE plot shows AlphaFold's inter-residue confidence as a color matrix.

  · Six rendered views show the 3D structure from the faces of a cube — i.e. along ±x, ±y, ±z. Rendering representation is drawn randomly per protein from cartoon (secondary-structure ribbons), sticks (backbone bonds), or molecular surface; coloring is either N→C rainbow (blue at the N-terminus through red at the C-terminus) or one color per chain.